Protein AF-A0A820EJI0-F1 (afdb_monomer)

Sequence (246 aa):
MYSPKRDCGTKYNLYLLYPNQPKNSFANYSRHIDIFDKITLTYLESWYLSIPFQFLPVNRIATQLFIQTTTMISPLCPLFCGEHGRYSGSHCTIKDNCSCSSDSYCLTSSICVCPMNKFGSKCYLKSLICQTSNPCQNNGLCISVDDSIALNNFACLCTESFYGTRCENIKNRIDITFNDEKIVLSQLSILTNRSYITLNCTILDMILKVLVTSNDWLYEFVALERVVIVIKGVRFNKVKSKQMAK

Foldseek 3Di:
DDDCVPCPPPDDDDDDDDPDPQDDPVDWDWDKDWDADQAVRHTQDMDIGTQDDRRDNDGDDDDDDDRDPDRPVPPDDVQDQDRQQQADDSVRPHGADDQAPPPWDHNHNFQTREHFQFDDRRRPDGDCQCVVDNQAPPPWDKGQDDPPDDDDRIATHEDPQFDDRRSPGGDDDDDDDDPDPVVVVVVVVVPPDPVVVVVVVVVVVVVVVVVVVPPPVVVVVVVVVVVVDVVVDPPDDPVVVVVVVD

Structure (mmCIF, N/CA/C/O backbone):
data_AF-A0A820EJI0-F1
#
_entry.id   AF-A0A820EJI0-F1
#
loop_
_atom_site.group_PDB
_atom_site.id
_atom_site.type_symb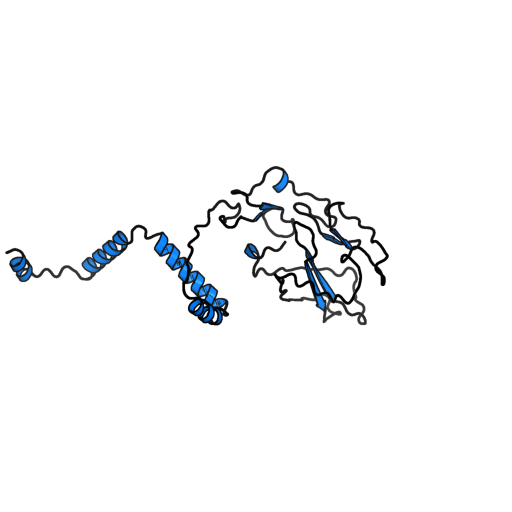ol
_atom_site.label_atom_id
_atom_site.label_alt_id
_atom_site.label_comp_id
_atom_site.label_asym_id
_atom_site.label_entity_id
_atom_site.label_seq_id
_atom_site.pdbx_PDB_ins_code
_atom_site.Cartn_x
_atom_site.Cartn_y
_atom_site.Cartn_z
_atom_site.occupancy
_atom_site.B_iso_or_equiv
_atom_site.auth_seq_id
_atom_site.auth_comp_id
_atom_site.auth_asym_id
_atom_site.auth_atom_id
_atom_site.pdbx_PDB_model_num
ATOM 1 N N . MET A 1 1 ? -1.553 0.256 -2.533 1.00 74.25 1 MET A N 1
ATOM 2 C CA . MET A 1 1 ? -0.860 0.181 -1.225 1.00 74.25 1 MET A CA 1
ATOM 3 C C . MET A 1 1 ? -1.592 -0.832 -0.363 1.00 74.25 1 MET A C 1
ATOM 5 O O . MET A 1 1 ? -2.815 -0.834 -0.407 1.00 74.25 1 MET A O 1
ATOM 9 N N . TYR A 1 2 ? -0.863 -1.668 0.373 1.00 78.25 2 TYR A N 1
ATOM 10 C CA . TYR A 1 2 ? -1.420 -2.680 1.274 1.00 78.25 2 TYR A CA 1
ATOM 11 C C . TYR A 1 2 ? -1.051 -2.341 2.722 1.00 78.25 2 TYR A C 1
ATOM 13 O O . TYR A 1 2 ? 0.103 -2.020 2.997 1.00 78.25 2 TYR A O 1
ATOM 21 N N . SER A 1 3 ? -2.016 -2.402 3.637 1.00 77.75 3 SER A N 1
ATOM 22 C CA . SER A 1 3 ? -1.801 -2.295 5.081 1.00 77.75 3 SER A CA 1
ATOM 23 C C . SER A 1 3 ? -2.422 -3.504 5.785 1.00 77.75 3 SER A C 1
ATOM 25 O O . SER A 1 3 ? -3.638 -3.663 5.700 1.00 77.75 3 SER A O 1
ATOM 27 N N . PRO A 1 4 ? -1.660 -4.319 6.541 1.00 76.06 4 PRO A N 1
ATOM 28 C CA . PRO A 1 4 ? -2.199 -5.510 7.205 1.00 76.06 4 PRO A CA 1
ATOM 29 C C . PRO A 1 4 ? -3.407 -5.235 8.112 1.00 76.06 4 PRO A C 1
ATOM 31 O O . PRO A 1 4 ? -4.314 -6.052 8.187 1.00 76.06 4 PRO A O 1
ATOM 34 N N . LYS A 1 5 ? -3.460 -4.075 8.782 1.00 70.75 5 LYS A N 1
ATOM 35 C CA . LYS A 1 5 ? -4.567 -3.729 9.693 1.00 70.75 5 LYS A CA 1
ATOM 36 C C . LYS A 1 5 ? -5.888 -3.447 8.962 1.00 70.75 5 LYS A C 1
ATOM 38 O O . LYS A 1 5 ? -6.947 -3.602 9.558 1.00 70.75 5 LYS A O 1
ATOM 43 N N . ARG A 1 6 ? -5.831 -3.012 7.699 1.00 71.12 6 ARG A N 1
ATOM 44 C CA . ARG A 1 6 ? -7.002 -2.578 6.914 1.00 71.12 6 ARG A CA 1
ATOM 45 C C . ARG A 1 6 ? -7.344 -3.546 5.786 1.00 71.12 6 ARG A C 1
ATOM 47 O O . ARG A 1 6 ? -8.510 -3.815 5.533 1.00 71.12 6 ARG A O 1
ATOM 54 N N . ASP A 1 7 ? -6.316 -4.057 5.126 1.00 75.06 7 ASP A N 1
ATOM 55 C CA . ASP A 1 7 ? -6.403 -4.769 3.857 1.00 75.06 7 ASP A CA 1
ATOM 56 C C . ASP A 1 7 ? -6.185 -6.290 4.038 1.00 75.06 7 ASP A C 1
ATOM 58 O O . ASP A 1 7 ? -5.984 -7.033 3.079 1.00 75.06 7 ASP A O 1
ATOM 62 N N . CYS A 1 8 ? -6.210 -6.807 5.272 1.00 78.69 8 CYS A N 1
ATOM 63 C CA . CYS A 1 8 ? -6.094 -8.249 5.487 1.00 78.69 8 CYS A CA 1
ATOM 64 C C . CYS A 1 8 ? -7.294 -8.987 4.868 1.00 78.69 8 CYS A C 1
ATOM 66 O O . CYS A 1 8 ? -8.438 -8.830 5.293 1.00 78.69 8 CYS A O 1
ATOM 68 N N . GLY A 1 9 ? -7.024 -9.829 3.868 1.00 72.62 9 GLY A N 1
ATOM 69 C CA . GLY A 1 9 ? -8.042 -10.618 3.172 1.00 72.62 9 GLY A CA 1
ATOM 70 C C . GLY A 1 9 ? -8.717 -9.921 1.988 1.00 72.62 9 GLY A C 1
ATOM 71 O O . GLY A 1 9 ? -9.585 -10.541 1.366 1.00 72.62 9 GLY A O 1
ATOM 72 N N . THR A 1 10 ? -8.328 -8.692 1.625 1.00 77.88 10 THR A N 1
ATOM 73 C CA . THR A 1 10 ? -8.784 -8.082 0.367 1.00 77.88 10 THR A CA 1
ATOM 74 C C . THR A 1 10 ? -8.152 -8.778 -0.835 1.00 77.88 10 THR A C 1
ATOM 76 O O . THR A 1 10 ? -6.970 -9.121 -0.853 1.00 77.88 10 THR A O 1
ATOM 79 N N . LYS A 1 11 ? -8.963 -8.983 -1.876 1.00 81.56 11 LYS A N 1
ATOM 80 C CA . LYS A 1 11 ? -8.514 -9.538 -3.156 1.00 81.56 11 LYS A CA 1
ATOM 81 C C . LYS A 1 11 ? -8.143 -8.395 -4.092 1.00 81.56 11 LYS A C 1
ATOM 83 O O . LYS A 1 11 ? -8.989 -7.562 -4.408 1.00 81.56 11 LYS A O 1
ATOM 88 N N . TYR A 1 12 ? -6.901 -8.386 -4.561 1.00 81.56 12 TYR A N 1
ATOM 89 C CA . TYR A 1 12 ? -6.432 -7.425 -5.554 1.00 81.56 12 TYR A CA 1
ATOM 90 C C . TYR A 1 12 ? -6.568 -8.015 -6.956 1.00 81.56 12 TYR A C 1
ATOM 92 O O . TYR A 1 12 ? -6.007 -9.069 -7.250 1.00 81.56 12 TYR A O 1
ATOM 100 N N . ASN A 1 13 ? -7.306 -7.327 -7.826 1.00 83.50 13 ASN A N 1
ATOM 101 C CA . ASN A 1 13 ? -7.462 -7.711 -9.226 1.00 83.50 13 ASN A CA 1
ATOM 102 C C . ASN A 1 13 ? -6.606 -6.781 -10.086 1.00 83.50 13 ASN A C 1
ATOM 104 O O . ASN A 1 13 ? -6.908 -5.596 -10.192 1.00 83.50 13 ASN A O 1
ATOM 108 N N . LEU A 1 14 ? -5.540 -7.314 -10.685 1.00 82.81 14 LEU A N 1
ATOM 109 C CA . LEU A 1 14 ? -4.675 -6.565 -11.594 1.00 82.81 14 LEU A CA 1
ATOM 110 C C . LEU A 1 14 ? -4.797 -7.124 -13.008 1.00 82.81 14 LEU A C 1
ATOM 112 O O . LEU A 1 14 ? -4.550 -8.308 -13.242 1.00 82.81 14 LEU A O 1
ATOM 116 N N . TYR A 1 15 ? -5.112 -6.245 -13.953 1.00 83.31 15 TYR A N 1
ATOM 117 C CA . TYR A 1 15 ? -5.144 -6.556 -15.376 1.00 83.31 15 TYR A CA 1
ATOM 118 C C . TYR A 1 15 ? -3.876 -6.008 -16.013 1.00 83.31 15 TYR A C 1
ATOM 120 O O . TYR A 1 15 ? -3.663 -4.799 -16.021 1.00 83.31 15 TYR A O 1
ATOM 128 N N . LEU A 1 16 ? -3.023 -6.893 -16.528 1.00 79.62 16 LEU A N 1
ATOM 129 C CA . LEU A 1 16 ? -1.891 -6.467 -17.343 1.00 79.62 16 LEU A CA 1
ATOM 130 C C . LEU A 1 16 ? -2.155 -6.791 -18.801 1.00 79.62 16 LEU A C 1
ATOM 132 O O . LEU A 1 16 ? -2.535 -7.912 -19.137 1.00 79.62 16 LEU A O 1
ATOM 136 N N . LEU A 1 17 ? -1.883 -5.809 -19.648 1.00 76.88 17 LEU A N 1
ATOM 137 C CA . LEU A 1 17 ? -1.908 -5.959 -21.090 1.00 76.88 17 LEU A CA 1
ATOM 138 C C . LEU A 1 17 ? -0.520 -6.380 -21.564 1.00 76.88 17 LEU A C 1
ATOM 140 O O . LEU A 1 17 ? 0.495 -5.854 -21.103 1.00 76.88 17 LEU A O 1
ATOM 144 N N . TYR A 1 18 ? -0.469 -7.353 -22.469 1.00 72.31 18 TYR A N 1
ATOM 145 C CA . TYR A 1 18 ? 0.786 -7.712 -23.113 1.00 72.31 18 TYR A CA 1
ATOM 146 C C . TYR A 1 18 ? 1.105 -6.669 -24.187 1.00 72.31 18 TYR A C 1
ATOM 148 O O . TYR A 1 18 ? 0.237 -6.406 -25.016 1.00 72.31 18 TYR A O 1
ATOM 156 N N . PRO A 1 19 ? 2.322 -6.099 -24.200 1.00 67.56 19 PRO A N 1
ATOM 157 C CA . PRO A 1 19 ? 2.686 -5.106 -25.205 1.00 67.56 19 PRO A CA 1
ATOM 158 C C . PRO A 1 19 ? 2.698 -5.703 -26.619 1.00 67.56 19 PRO A C 1
ATOM 160 O O . PRO A 1 19 ? 2.252 -5.046 -27.550 1.00 67.56 19 PRO A O 1
ATOM 163 N N . ASN A 1 20 ? 3.128 -6.964 -26.765 1.00 70.75 20 ASN A N 1
ATOM 164 C CA . ASN A 1 20 ? 3.227 -7.654 -28.052 1.00 70.75 20 ASN A CA 1
ATOM 165 C C . ASN A 1 20 ? 2.477 -9.001 -28.010 1.00 70.75 20 ASN A C 1
ATOM 167 O O . ASN A 1 20 ? 2.607 -9.754 -27.037 1.00 70.75 20 ASN A O 1
ATOM 171 N N . GLN A 1 21 ? 1.735 -9.315 -29.076 1.00 68.12 21 GLN A N 1
ATOM 172 C CA . GLN A 1 21 ? 1.108 -10.619 -29.339 1.00 68.12 21 GLN A CA 1
ATOM 173 C C . GLN A 1 21 ? 1.395 -11.056 -30.791 1.00 68.12 21 GLN A C 1
ATOM 175 O O . GLN A 1 21 ? 1.407 -10.185 -31.662 1.00 68.12 21 GLN A O 1
ATOM 180 N N . PRO A 1 22 ? 1.586 -12.363 -31.080 1.00 68.44 22 PRO A N 1
ATOM 181 C CA . PRO A 1 22 ? 1.612 -13.502 -30.154 1.00 68.44 22 PRO A CA 1
ATOM 182 C C . PRO A 1 22 ? 2.954 -13.652 -29.415 1.00 68.44 22 PRO A C 1
ATOM 184 O O . PRO A 1 22 ? 3.990 -13.143 -29.841 1.00 68.44 22 PRO A O 1
ATOM 187 N N . LYS A 1 23 ? 2.937 -14.353 -28.278 1.00 71.50 23 LYS A N 1
ATOM 188 C CA . LYS A 1 23 ? 4.148 -14.668 -27.509 1.00 71.50 23 LYS A CA 1
ATOM 189 C C . LYS A 1 23 ? 4.926 -15.824 -28.142 1.00 71.50 23 LYS A C 1
ATOM 191 O O . LYS A 1 23 ? 4.336 -16.706 -28.756 1.00 71.50 23 LYS A O 1
ATOM 196 N N . ASN A 1 24 ? 6.246 -15.827 -27.962 1.00 76.19 24 ASN A N 1
ATOM 197 C CA . ASN A 1 24 ? 7.113 -16.904 -28.430 1.00 76.19 24 ASN A CA 1
ATOM 198 C C . ASN A 1 24 ? 6.856 -18.173 -27.603 1.00 76.19 24 ASN A C 1
ATOM 200 O O . ASN A 1 24 ? 7.128 -18.183 -26.406 1.00 76.19 24 ASN A O 1
ATOM 204 N N . SER A 1 25 ? 6.389 -19.242 -28.247 1.00 75.31 25 SER A N 1
ATOM 205 C CA . SER A 1 25 ? 6.058 -20.524 -27.610 1.00 75.31 25 SER A CA 1
ATOM 206 C C . SER A 1 25 ? 7.247 -21.249 -26.977 1.00 75.31 25 SER A C 1
ATOM 208 O O . SER A 1 25 ? 7.049 -22.141 -26.159 1.00 75.31 25 SER A O 1
ATOM 210 N N . PHE A 1 26 ? 8.477 -20.902 -27.364 1.00 80.44 26 PHE A N 1
ATOM 211 C CA . PHE A 1 26 ? 9.700 -21.515 -26.838 1.00 80.44 26 PHE A CA 1
ATOM 212 C C . PHE A 1 26 ? 10.252 -20.797 -25.599 1.00 80.44 26 PHE A C 1
ATOM 214 O O . PHE A 1 26 ? 11.217 -21.265 -24.999 1.00 80.44 26 PHE A O 1
ATOM 221 N N . ALA A 1 27 ? 9.682 -19.650 -25.223 1.00 80.69 27 ALA A N 1
ATOM 222 C CA . ALA A 1 27 ? 10.145 -18.865 -24.086 1.00 80.69 27 ALA A CA 1
ATOM 223 C C . ALA A 1 27 ? 9.302 -19.151 -22.840 1.00 80.69 27 ALA A C 1
ATOM 225 O O . ALA A 1 27 ? 8.086 -19.271 -22.918 1.00 80.69 27 ALA A O 1
ATOM 226 N N . ASN A 1 28 ? 9.925 -19.185 -21.663 1.00 82.56 28 ASN A N 1
ATOM 227 C CA . ASN A 1 28 ? 9.195 -19.266 -20.400 1.00 82.56 28 ASN A CA 1
ATOM 228 C C . ASN A 1 28 ? 8.847 -17.861 -19.910 1.00 82.56 28 ASN A C 1
ATOM 230 O O . ASN A 1 28 ? 9.727 -17.022 -19.730 1.00 82.56 28 ASN A O 1
ATOM 234 N N . TYR A 1 29 ? 7.561 -17.607 -19.670 1.00 80.94 29 TYR A N 1
ATOM 235 C CA . TYR A 1 29 ? 7.099 -16.326 -19.144 1.00 80.94 29 TYR A CA 1
ATOM 236 C C . TYR A 1 29 ? 6.700 -16.454 -17.680 1.00 80.94 29 TYR A C 1
ATOM 238 O O . TYR A 1 29 ? 5.879 -17.293 -17.311 1.00 80.94 29 TYR A O 1
ATOM 246 N N . SER A 1 30 ? 7.208 -15.542 -16.863 1.00 85.94 30 SER A N 1
ATOM 247 C CA . SER A 1 30 ? 6.809 -15.371 -15.473 1.00 85.94 30 SER A CA 1
ATOM 248 C C . SER A 1 30 ? 6.456 -13.916 -15.198 1.00 85.94 30 SER A C 1
ATOM 250 O O . SER A 1 30 ? 6.893 -12.995 -15.890 1.00 85.94 30 SER A O 1
ATOM 252 N N . ARG A 1 31 ? 5.640 -13.701 -14.175 1.00 85.69 31 ARG A N 1
ATOM 253 C CA . ARG A 1 31 ? 5.318 -12.391 -13.623 1.00 85.69 31 ARG A CA 1
ATOM 254 C C . ARG A 1 31 ? 6.096 -12.209 -12.338 1.00 85.69 31 ARG A C 1
ATOM 256 O O . ARG A 1 31 ? 5.905 -12.978 -11.404 1.00 85.69 31 ARG A O 1
ATOM 263 N N . HIS A 1 32 ? 6.949 -11.198 -12.321 1.00 84.69 32 HIS A N 1
ATOM 264 C CA . HIS A 1 32 ? 7.656 -10.779 -11.126 1.00 84.69 32 HIS A CA 1
ATOM 265 C C . HIS A 1 32 ? 6.800 -9.777 -10.347 1.00 84.69 32 HIS A C 1
ATOM 267 O O . HIS A 1 32 ? 6.152 -8.917 -10.954 1.00 84.69 32 HIS A O 1
ATOM 273 N N . ILE A 1 33 ? 6.737 -9.939 -9.031 1.00 86.12 33 ILE A N 1
ATOM 274 C CA . ILE A 1 33 ? 6.033 -9.042 -8.118 1.00 86.12 33 ILE A CA 1
ATOM 275 C C . ILE A 1 33 ? 7.012 -8.671 -7.021 1.00 86.12 33 ILE A C 1
ATOM 277 O O . ILE A 1 33 ? 7.444 -9.559 -6.296 1.00 86.12 33 ILE A O 1
ATOM 281 N N . ASP A 1 34 ? 7.281 -7.380 -6.878 1.00 84.88 34 ASP A N 1
ATOM 282 C CA . ASP A 1 34 ? 8.134 -6.833 -5.829 1.00 84.88 34 ASP A CA 1
ATOM 283 C C . ASP A 1 34 ? 7.302 -6.089 -4.790 1.00 84.88 34 ASP A C 1
ATOM 285 O O . ASP A 1 34 ? 6.330 -5.396 -5.120 1.00 84.88 34 ASP A O 1
ATOM 289 N N . ILE A 1 35 ? 7.704 -6.199 -3.528 1.00 84.94 35 ILE A N 1
ATOM 290 C CA . ILE A 1 35 ? 7.142 -5.431 -2.425 1.00 84.94 35 ILE A CA 1
ATOM 291 C C . ILE A 1 35 ? 8.197 -4.490 -1.862 1.00 84.94 35 ILE A C 1
ATOM 293 O O . ILE A 1 35 ? 9.323 -4.874 -1.555 1.00 84.94 35 ILE A O 1
ATOM 297 N N . PHE A 1 36 ? 7.765 -3.247 -1.678 1.00 85.25 36 PHE A N 1
ATOM 298 C CA . PHE A 1 36 ? 8.542 -2.170 -1.094 1.00 85.25 36 PHE A CA 1
ATOM 299 C C . PHE A 1 36 ? 7.797 -1.584 0.099 1.00 85.25 36 PHE A C 1
ATOM 301 O O . PHE A 1 36 ? 6.565 -1.459 0.074 1.00 85.25 36 PHE A O 1
ATOM 308 N N . ASP A 1 37 ? 8.550 -1.161 1.109 1.00 84.81 37 ASP A N 1
ATOM 309 C CA . ASP A 1 37 ? 8.035 -0.267 2.134 1.00 84.81 37 ASP A CA 1
ATOM 310 C C . ASP A 1 37 ? 7.649 1.065 1.483 1.00 84.81 37 ASP A C 1
ATOM 312 O O . ASP A 1 37 ? 8.416 1.675 0.736 1.00 84.81 37 ASP A O 1
ATOM 316 N N . LYS A 1 38 ? 6.424 1.520 1.733 1.00 83.94 38 LYS A N 1
ATOM 317 C CA . LYS A 1 38 ? 5.882 2.699 1.053 1.00 83.94 38 LYS A CA 1
ATOM 318 C C . LYS A 1 38 ? 6.473 4.018 1.574 1.00 83.94 38 LYS A C 1
ATOM 320 O O . LYS A 1 38 ? 6.430 5.016 0.853 1.00 83.94 38 LYS A O 1
ATOM 325 N N . ILE A 1 39 ? 6.982 4.038 2.804 1.00 80.25 39 ILE A N 1
ATOM 326 C CA . ILE A 1 39 ? 7.535 5.221 3.466 1.00 80.25 39 ILE A CA 1
ATOM 327 C C . ILE A 1 39 ? 9.022 5.343 3.143 1.00 80.25 39 ILE A C 1
ATOM 329 O O . ILE A 1 39 ? 9.454 6.386 2.660 1.00 80.25 39 ILE A O 1
ATOM 333 N N . THR A 1 40 ? 9.795 4.286 3.388 1.00 85.44 40 THR A N 1
ATOM 334 C CA . THR A 1 40 ? 11.256 4.300 3.212 1.00 85.44 40 THR A CA 1
ATOM 335 C C . THR A 1 40 ? 11.693 3.934 1.796 1.00 85.44 40 THR A C 1
ATOM 337 O O . THR A 1 40 ? 12.857 4.133 1.458 1.00 85.44 40 THR A O 1
ATOM 340 N N . LEU A 1 41 ? 10.787 3.401 0.966 1.00 83.50 41 LEU A N 1
ATOM 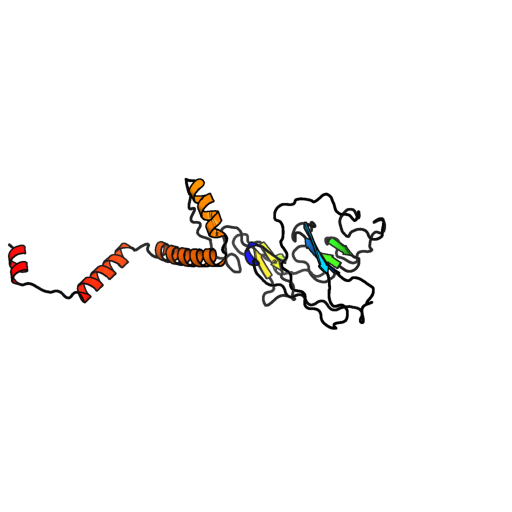341 C CA . LEU A 1 41 ? 11.090 2.837 -0.355 1.00 83.50 41 LEU A CA 1
ATOM 342 C C . LEU A 1 41 ? 12.110 1.690 -0.308 1.00 83.50 41 LEU A C 1
ATOM 344 O O . LEU A 1 41 ? 12.762 1.392 -1.308 1.00 83.50 41 LEU A O 1
ATOM 348 N N . THR A 1 42 ? 12.246 1.023 0.840 1.00 83.44 42 THR A N 1
ATOM 349 C CA . THR A 1 42 ? 13.127 -0.139 0.976 1.00 83.44 42 THR A CA 1
ATOM 350 C C . THR A 1 42 ? 12.467 -1.371 0.381 1.00 83.44 42 THR A C 1
ATOM 352 O O . THR A 1 42 ? 11.304 -1.655 0.665 1.00 83.44 42 THR A O 1
ATOM 355 N N . TYR A 1 43 ? 13.215 -2.119 -0.423 1.00 82.31 43 TYR A N 1
ATOM 356 C CA . TYR A 1 43 ? 12.790 -3.426 -0.914 1.00 82.31 43 TYR A CA 1
ATOM 357 C C . TYR A 1 43 ? 12.610 -4.408 0.252 1.00 82.31 43 TYR A C 1
ATOM 359 O O . TYR A 1 43 ? 13.417 -4.408 1.183 1.00 82.31 43 TYR A O 1
ATOM 367 N N . LEU A 1 44 ? 11.559 -5.227 0.199 1.00 79.00 44 LEU A N 1
ATOM 368 C CA . LEU A 1 44 ? 11.239 -6.209 1.237 1.00 79.00 44 LEU A CA 1
ATOM 369 C C . LEU A 1 44 ? 11.324 -7.645 0.709 1.00 79.00 44 LEU A C 1
ATOM 371 O O . LEU A 1 44 ? 12.106 -8.437 1.225 1.00 79.00 44 LEU A O 1
ATOM 375 N N . GLU A 1 45 ? 10.527 -7.991 -0.303 1.00 81.00 45 GLU A N 1
ATOM 376 C CA . GLU A 1 45 ? 10.386 -9.369 -0.795 1.00 81.00 45 GLU A CA 1
ATOM 377 C C . GLU A 1 45 ? 9.883 -9.381 -2.247 1.00 81.00 45 GLU A C 1
ATOM 379 O O . GLU A 1 45 ? 9.312 -8.391 -2.717 1.00 81.00 45 GLU A O 1
ATOM 384 N N . SER A 1 46 ? 10.059 -10.505 -2.951 1.00 84.56 46 SER A N 1
ATOM 385 C CA . SER A 1 46 ? 9.516 -10.699 -4.294 1.00 84.56 46 SER A CA 1
ATOM 386 C C . SER A 1 46 ? 9.031 -12.120 -4.576 1.00 84.56 46 SER A C 1
ATOM 388 O O . SER A 1 46 ? 9.451 -13.094 -3.952 1.00 84.56 46 SER A O 1
ATOM 390 N N . TRP A 1 47 ? 8.149 -12.240 -5.570 1.00 86.31 47 TRP A N 1
ATOM 391 C CA . TRP A 1 47 ? 7.617 -13.513 -6.057 1.00 86.31 47 TRP A CA 1
ATOM 392 C C . TRP A 1 47 ? 7.709 -13.617 -7.575 1.00 86.31 47 TRP A C 1
ATOM 394 O O . TRP A 1 47 ? 7.622 -12.623 -8.300 1.00 86.31 47 TRP A O 1
ATOM 404 N N . TYR A 1 48 ? 7.807 -14.854 -8.059 1.00 87.12 48 TYR A N 1
ATOM 405 C CA . TYR A 1 48 ? 7.712 -15.197 -9.474 1.00 87.12 48 TYR A CA 1
ATOM 406 C C . TYR A 1 48 ? 6.505 -16.100 -9.707 1.00 87.12 48 TYR A C 1
ATOM 408 O O . TYR A 1 48 ? 6.406 -17.187 -9.145 1.00 87.12 48 TYR A O 1
ATOM 416 N N . LEU A 1 49 ? 5.585 -15.652 -10.558 1.00 88.31 49 LEU A N 1
ATOM 417 C CA . LEU A 1 49 ? 4.395 -16.405 -10.939 1.00 88.31 49 LEU A CA 1
ATOM 418 C C . LEU A 1 49 ? 4.518 -16.855 -12.389 1.00 88.31 49 LEU A C 1
ATOM 420 O O . LEU A 1 49 ? 4.441 -16.038 -13.308 1.00 88.31 49 LEU A O 1
ATOM 424 N N . SER A 1 50 ? 4.708 -18.150 -12.607 1.00 85.81 50 SER A N 1
ATOM 425 C CA . SER A 1 50 ? 4.783 -18.728 -13.950 1.00 85.81 50 SER A CA 1
ATOM 426 C C . SER A 1 50 ? 3.456 -18.565 -14.699 1.00 85.81 50 SER A C 1
ATOM 428 O O . SER A 1 50 ? 2.384 -18.732 -14.119 1.00 85.81 50 SER A O 1
ATOM 430 N N . ILE A 1 51 ? 3.521 -18.246 -15.995 1.00 84.94 51 ILE A N 1
ATOM 431 C CA . ILE A 1 51 ? 2.355 -18.179 -16.884 1.00 84.94 51 ILE A CA 1
ATOM 432 C C . ILE A 1 51 ? 2.256 -19.515 -17.640 1.00 84.94 51 ILE A C 1
ATOM 434 O O . ILE A 1 51 ? 3.041 -19.732 -18.564 1.00 84.94 51 ILE A O 1
ATOM 438 N N . PRO A 1 52 ? 1.312 -20.405 -17.280 1.00 75.62 52 PRO A N 1
ATOM 439 C CA . PRO A 1 52 ? 1.258 -21.758 -17.836 1.00 75.62 52 PRO A CA 1
ATOM 440 C C . PRO A 1 52 ? 0.763 -21.807 -19.290 1.00 75.62 52 PRO A C 1
ATOM 442 O O . PRO A 1 52 ? 1.277 -22.594 -20.078 1.00 75.62 52 PRO A O 1
ATOM 445 N N . PHE A 1 53 ? -0.204 -20.965 -19.675 1.00 75.44 53 PHE A N 1
ATOM 446 C CA . PHE A 1 53 ? -0.865 -21.049 -20.986 1.00 75.44 53 PHE A CA 1
ATOM 447 C C . PHE A 1 53 ? -0.528 -19.852 -21.876 1.00 75.44 53 PHE A C 1
ATOM 449 O O . PHE A 1 53 ? -1.232 -18.849 -21.926 1.00 75.44 53 PHE A O 1
ATOM 456 N N . GLN A 1 54 ? 0.578 -19.940 -22.606 1.00 68.69 54 GLN A N 1
ATOM 457 C CA . GLN A 1 54 ? 1.125 -18.806 -23.362 1.00 68.69 54 GLN A CA 1
ATOM 458 C C . GLN A 1 54 ? 0.355 -18.470 -24.650 1.00 68.69 54 GLN A C 1
ATOM 460 O O . GLN A 1 54 ? 0.481 -17.359 -25.159 1.00 68.69 54 GLN A O 1
ATOM 465 N N . PHE A 1 55 ? -0.438 -19.417 -25.160 1.00 63.31 55 PHE A N 1
ATOM 466 C CA . PHE A 1 55 ? -1.208 -19.302 -26.403 1.00 63.31 55 PHE A CA 1
ATOM 467 C C . PHE A 1 55 ? -2.600 -18.682 -26.212 1.00 63.31 55 PHE A C 1
ATOM 469 O O . PHE A 1 55 ? -3.255 -18.343 -27.195 1.00 63.31 55 PHE A O 1
ATOM 476 N N . LEU A 1 56 ? -3.078 -18.547 -24.970 1.00 68.75 56 LEU A N 1
ATOM 477 C CA . LEU A 1 56 ? -4.386 -17.956 -24.712 1.00 68.75 56 LEU A CA 1
ATOM 478 C C . LEU A 1 56 ? -4.302 -16.423 -24.764 1.00 68.75 56 LEU A C 1
ATOM 480 O O . LEU A 1 56 ? -3.402 -15.841 -24.151 1.00 68.75 56 LEU A O 1
ATOM 484 N N . PRO A 1 57 ? -5.263 -15.751 -25.423 1.00 68.38 57 PRO A N 1
ATOM 485 C CA . PRO A 1 57 ? -5.289 -14.291 -25.506 1.00 68.38 57 PRO A CA 1
ATOM 486 C C . PRO A 1 57 ? -5.458 -13.631 -24.129 1.00 68.38 57 PRO A C 1
ATOM 488 O O . PRO A 1 57 ? -5.026 -12.497 -23.929 1.00 68.38 57 PRO A O 1
ATOM 491 N N . VAL A 1 58 ? -6.046 -14.349 -23.162 1.00 77.19 58 VAL A N 1
ATOM 492 C CA . VAL A 1 58 ? -6.243 -13.892 -21.783 1.00 77.19 58 VAL A CA 1
ATOM 493 C C . VAL A 1 58 ? -5.856 -15.000 -20.807 1.00 77.19 58 VAL A C 1
ATOM 495 O O . VAL A 1 58 ? -6.393 -16.103 -20.861 1.00 77.19 58 VAL A O 1
ATOM 498 N N . ASN A 1 59 ? -4.958 -14.680 -19.872 1.00 78.75 59 ASN A N 1
ATOM 499 C CA . ASN A 1 59 ? -4.573 -15.557 -18.768 1.00 78.75 59 ASN A CA 1
ATOM 500 C C . ASN A 1 59 ? -5.069 -14.994 -17.438 1.00 78.75 59 ASN A C 1
ATOM 502 O O . ASN A 1 59 ? -4.740 -13.861 -17.082 1.00 78.75 59 ASN A O 1
ATOM 506 N N . ARG A 1 60 ? -5.803 -15.808 -16.672 1.00 83.38 60 ARG A N 1
ATOM 507 C CA . ARG A 1 60 ? -6.204 -15.479 -15.301 1.00 83.38 60 ARG A CA 1
ATOM 508 C C . ARG A 1 60 ? -5.378 -16.300 -14.318 1.00 83.38 60 ARG A C 1
ATOM 510 O O . ARG A 1 60 ? -5.507 -17.517 -14.269 1.00 83.38 60 ARG A O 1
ATOM 517 N N . ILE A 1 61 ? -4.551 -15.621 -13.531 1.00 85.25 61 ILE A N 1
ATOM 518 C CA . ILE A 1 61 ? -3.737 -16.231 -12.476 1.00 85.25 61 ILE A CA 1
ATOM 519 C C . ILE A 1 61 ? -4.271 -15.733 -11.135 1.00 85.25 61 ILE A C 1
ATOM 521 O O . ILE A 1 61 ? -4.412 -14.528 -10.935 1.00 85.25 61 ILE A O 1
ATOM 525 N N . ALA A 1 62 ? -4.576 -16.662 -10.232 1.00 87.69 62 ALA A N 1
ATOM 526 C CA . ALA A 1 62 ? -4.960 -16.374 -8.857 1.00 87.69 62 ALA A CA 1
ATOM 527 C C . ALA A 1 62 ? -3.976 -17.086 -7.929 1.00 87.69 62 ALA A C 1
ATOM 529 O O . ALA A 1 62 ? -3.830 -18.303 -7.998 1.00 87.69 62 ALA A O 1
ATOM 530 N N . THR A 1 63 ? -3.289 -16.320 -7.088 1.00 86.00 63 THR A N 1
ATOM 531 C CA . THR A 1 63 ? -2.324 -16.842 -6.119 1.00 86.00 63 THR A CA 1
ATOM 532 C C . THR A 1 63 ? -2.487 -16.118 -4.791 1.00 86.00 63 THR A C 1
ATOM 534 O O . THR A 1 63 ? -2.920 -14.963 -4.760 1.00 86.00 63 THR A O 1
ATOM 537 N N . GLN A 1 64 ? -2.142 -16.795 -3.701 1.00 86.38 64 GLN A N 1
ATOM 538 C CA . GLN A 1 64 ? -2.062 -16.201 -2.376 1.00 86.38 64 GLN A CA 1
ATOM 539 C C . GLN A 1 64 ? -0.594 -15.917 -2.065 1.00 86.38 64 GLN A C 1
ATOM 541 O O . GLN A 1 64 ? 0.224 -16.831 -2.036 1.00 86.38 64 GLN A O 1
ATOM 546 N N . LEU A 1 65 ? -0.269 -14.642 -1.858 1.00 84.31 65 LEU A N 1
ATOM 547 C CA . LEU A 1 65 ? 1.074 -14.205 -1.487 1.00 84.31 65 LEU A CA 1
ATOM 548 C C . LEU A 1 65 ? 1.160 -14.101 0.037 1.00 84.31 65 LEU A C 1
ATOM 550 O O . LEU A 1 65 ? 0.261 -13.546 0.673 1.00 84.31 65 LEU A O 1
ATOM 554 N N . PHE A 1 66 ? 2.230 -14.641 0.614 1.00 81.06 66 PHE A N 1
ATOM 555 C CA . PHE A 1 66 ? 2.482 -14.613 2.051 1.00 81.06 66 PHE A CA 1
ATOM 556 C C . PHE A 1 66 ? 3.631 -13.654 2.326 1.00 81.06 66 PHE A C 1
ATOM 558 O O . PHE A 1 66 ? 4.763 -13.963 1.986 1.00 81.06 66 PHE A O 1
ATOM 565 N N . ILE A 1 67 ? 3.329 -12.503 2.926 1.00 79.50 67 ILE A N 1
ATOM 566 C CA . ILE A 1 67 ? 4.337 -11.505 3.298 1.00 79.50 67 ILE A CA 1
ATOM 567 C C . ILE A 1 67 ? 4.925 -11.915 4.647 1.00 79.50 67 ILE A C 1
ATOM 569 O O . ILE A 1 67 ? 4.185 -11.995 5.634 1.00 79.50 67 ILE A O 1
ATOM 573 N N . GLN A 1 68 ? 6.230 -12.174 4.706 1.00 70.75 68 GLN A N 1
ATOM 574 C CA . GLN A 1 68 ? 6.890 -12.498 5.971 1.00 70.75 68 GLN A CA 1
ATOM 575 C C . GLN A 1 68 ? 7.123 -11.227 6.802 1.00 70.75 68 GLN A C 1
ATOM 577 O O . GLN A 1 68 ? 7.633 -10.227 6.309 1.00 70.75 68 GLN A O 1
ATOM 582 N N . THR A 1 69 ? 6.749 -11.247 8.085 1.00 63.75 69 THR A N 1
ATOM 583 C CA . THR A 1 69 ? 6.966 -10.114 9.010 1.00 63.75 69 THR A CA 1
ATOM 584 C C . THR A 1 69 ? 8.376 -10.083 9.596 1.00 63.75 69 THR A C 1
ATOM 586 O O . THR A 1 69 ? 8.801 -9.066 10.135 1.00 63.75 69 THR A O 1
ATOM 589 N N . THR A 1 70 ? 9.098 -11.199 9.516 1.00 55.44 70 THR A N 1
ATOM 590 C CA . THR A 1 70 ? 10.505 -11.308 9.898 1.00 55.44 70 THR A CA 1
ATOM 591 C C . THR A 1 70 ? 11.360 -11.171 8.654 1.00 55.44 70 THR A C 1
ATOM 593 O O . THR A 1 70 ? 11.303 -12.025 7.772 1.00 55.44 70 THR A O 1
ATOM 596 N N . THR A 1 71 ? 12.180 -10.124 8.606 1.00 50.38 71 THR A N 1
ATOM 597 C CA . THR A 1 71 ? 13.234 -9.946 7.606 1.00 50.38 71 THR A CA 1
ATOM 598 C C . THR A 1 71 ? 14.323 -10.998 7.821 1.00 50.38 71 THR A C 1
ATOM 600 O O . THR A 1 71 ? 15.398 -10.714 8.345 1.00 50.38 71 THR A O 1
ATOM 603 N N . MET A 1 72 ? 14.046 -12.243 7.450 1.00 43.84 72 MET A N 1
ATOM 604 C CA . MET A 1 72 ? 15.098 -13.203 7.157 1.00 43.84 72 MET A CA 1
ATOM 605 C C . MET A 1 72 ? 15.611 -12.807 5.781 1.00 43.84 72 MET A C 1
ATOM 607 O O . MET A 1 72 ? 15.081 -13.238 4.763 1.00 43.84 72 MET A O 1
ATOM 611 N N . ILE A 1 73 ? 16.599 -11.912 5.753 1.00 50.03 73 ILE A N 1
ATOM 612 C CA . ILE A 1 73 ? 17.374 -11.657 4.542 1.00 50.03 73 ILE A CA 1
ATOM 613 C C . ILE A 1 73 ? 18.002 -13.004 4.196 1.00 50.03 73 ILE A C 1
ATOM 615 O O . ILE A 1 73 ? 18.993 -13.401 4.806 1.00 50.03 73 ILE A O 1
ATOM 619 N N . SER A 1 74 ? 17.391 -13.759 3.285 1.00 45.22 74 SER A N 1
ATOM 620 C CA . SER A 1 74 ? 18.017 -14.963 2.766 1.00 45.22 74 SER A CA 1
ATOM 621 C C . SER A 1 74 ? 19.269 -14.509 2.011 1.00 45.22 74 SER A C 1
ATOM 623 O O . SER A 1 74 ? 19.134 -13.781 1.025 1.00 45.22 74 SER A O 1
ATOM 625 N N . PRO A 1 75 ? 20.480 -14.914 2.424 1.00 48.53 75 PRO A N 1
ATOM 626 C CA . PRO A 1 75 ? 21.714 -14.485 1.771 1.00 48.53 75 PRO A CA 1
ATOM 627 C C . PRO A 1 75 ? 21.938 -15.172 0.412 1.00 48.53 75 PRO A C 1
ATOM 629 O O . PRO A 1 75 ? 22.942 -14.920 -0.244 1.00 48.53 75 PRO A O 1
ATOM 632 N N . LEU A 1 76 ? 21.022 -16.041 -0.031 1.00 46.28 76 LEU A N 1
ATOM 633 C CA . LEU A 1 76 ? 21.099 -16.733 -1.315 1.00 46.28 76 LEU A CA 1
ATOM 634 C C . LEU A 1 76 ? 20.084 -16.164 -2.315 1.00 46.28 76 LEU A C 1
ATOM 636 O O . LEU A 1 76 ? 19.062 -16.779 -2.606 1.00 46.28 76 LEU A O 1
ATOM 640 N N . CYS A 1 77 ? 20.402 -15.004 -2.888 1.00 48.81 77 CYS A N 1
ATOM 641 C CA . CYS A 1 77 ? 19.905 -14.650 -4.218 1.00 48.81 77 CYS A CA 1
ATOM 642 C C . CYS A 1 77 ? 20.895 -15.190 -5.271 1.00 48.81 77 CYS A C 1
ATOM 644 O O . CYS A 1 77 ? 22.060 -14.796 -5.244 1.00 48.81 77 CYS A O 1
ATOM 646 N N . PRO A 1 78 ? 20.482 -16.064 -6.214 1.00 51.41 78 PRO A N 1
ATOM 647 C CA . PRO A 1 78 ? 21.376 -16.615 -7.240 1.00 51.41 78 PRO A CA 1
ATOM 648 C C . PRO A 1 78 ? 21.741 -15.630 -8.367 1.00 51.41 78 PRO A C 1
ATOM 650 O O . PRO A 1 78 ? 22.492 -16.000 -9.265 1.00 51.41 78 PRO A O 1
ATOM 653 N N . LEU A 1 79 ? 21.218 -14.396 -8.354 1.00 52.81 79 LEU A N 1
ATOM 654 C CA . LEU A 1 79 ? 21.589 -13.333 -9.294 1.00 52.81 79 LEU A CA 1
ATOM 655 C C . LEU A 1 79 ? 22.072 -12.081 -8.544 1.00 52.81 79 LEU A C 1
ATOM 657 O O . LEU A 1 79 ? 21.369 -11.529 -7.702 1.00 52.81 79 LEU A O 1
ATOM 661 N N . PHE A 1 80 ? 23.289 -11.655 -8.886 1.00 55.09 80 PHE A N 1
ATOM 662 C CA . PHE A 1 80 ? 24.173 -10.760 -8.133 1.00 55.09 80 PHE A CA 1
ATOM 663 C C . PHE A 1 80 ? 24.146 -9.306 -8.647 1.00 55.09 80 PHE A C 1
ATOM 665 O O . PHE A 1 80 ? 25.183 -8.754 -9.001 1.00 55.09 80 PHE A O 1
ATOM 672 N N . CYS A 1 81 ? 22.981 -8.652 -8.693 1.00 52.12 81 CYS A N 1
ATOM 673 C CA . CYS A 1 81 ? 22.915 -7.216 -9.015 1.00 52.12 81 CYS A CA 1
ATOM 674 C C . CYS A 1 81 ? 22.645 -6.359 -7.781 1.00 52.12 81 CYS A C 1
ATOM 676 O O . CYS A 1 81 ? 21.534 -5.862 -7.639 1.00 52.12 81 CYS A O 1
ATOM 678 N N . GLY A 1 82 ? 23.673 -6.166 -6.940 1.00 59.03 82 GLY A N 1
ATOM 679 C CA . GLY A 1 82 ? 23.731 -5.151 -5.872 1.00 59.03 82 GLY A CA 1
ATOM 680 C C . GLY A 1 82 ? 22.388 -4.806 -5.209 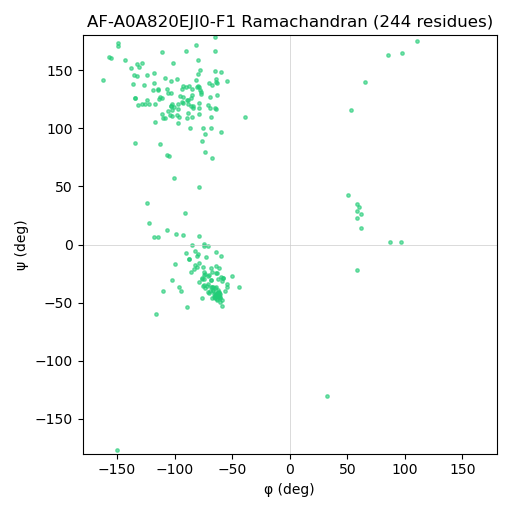1.00 59.03 82 GLY A C 1
ATOM 681 O O . GLY A 1 82 ? 21.641 -5.688 -4.797 1.00 59.03 82 GLY A O 1
ATOM 682 N N . GLU A 1 83 ? 22.071 -3.512 -5.105 1.00 56.31 83 GLU A N 1
ATOM 683 C CA . GLU A 1 83 ? 20.716 -3.067 -4.758 1.00 56.31 83 GLU A CA 1
ATOM 684 C C . GLU A 1 83 ? 19.754 -3.391 -5.918 1.00 56.31 83 GLU A C 1
ATOM 686 O O . GLU A 1 83 ? 19.840 -2.783 -6.991 1.00 56.31 83 GLU A O 1
ATOM 691 N N . HIS A 1 84 ? 18.859 -4.360 -5.692 1.00 57.88 84 HIS A N 1
ATOM 692 C CA . HIS A 1 84 ? 17.899 -4.904 -6.661 1.00 57.88 84 HIS A CA 1
ATOM 693 C C . HIS A 1 84 ? 17.274 -3.837 -7.586 1.00 57.88 84 HIS A C 1
ATOM 695 O O . HIS A 1 84 ? 16.438 -3.051 -7.161 1.00 57.88 84 HIS A O 1
ATOM 701 N N . GLY A 1 85 ? 17.634 -3.837 -8.877 1.00 54.75 85 GLY A N 1
ATOM 702 C CA . GLY A 1 85 ? 16.988 -3.002 -9.908 1.00 54.75 85 GLY A CA 1
ATOM 703 C C . GLY A 1 85 ? 17.666 -1.668 -10.248 1.00 54.75 85 GLY A C 1
ATOM 704 O O . GLY A 1 85 ? 17.173 -0.938 -11.103 1.00 54.75 85 GLY A O 1
ATOM 705 N N . ARG A 1 86 ? 18.819 -1.329 -9.653 1.00 59.88 86 ARG A N 1
ATOM 706 C CA . ARG A 1 86 ? 19.594 -0.140 -10.087 1.00 59.88 86 ARG A CA 1
ATOM 707 C C . ARG A 1 86 ? 20.504 -0.388 -11.290 1.00 59.88 86 ARG A C 1
ATOM 709 O O . ARG A 1 86 ? 20.914 0.566 -11.956 1.00 59.88 86 ARG A O 1
ATOM 716 N N . TYR A 1 87 ? 20.839 -1.649 -11.541 1.00 61.34 87 TYR A N 1
ATOM 717 C CA . TYR A 1 87 ? 21.789 -2.041 -12.569 1.00 61.34 87 TYR A CA 1
ATOM 718 C C . TYR A 1 87 ? 21.276 -3.239 -13.365 1.00 61.34 87 TYR A C 1
ATOM 720 O O . TYR A 1 87 ? 20.763 -4.202 -12.796 1.00 61.34 87 TYR A O 1
ATOM 728 N N . SER A 1 88 ? 21.481 -3.175 -14.675 1.00 60.97 88 SER A N 1
ATOM 729 C CA . SER A 1 88 ? 21.103 -4.179 -15.663 1.00 60.97 88 SER A CA 1
ATOM 730 C C . SER A 1 88 ? 22.336 -4.872 -16.271 1.00 60.97 88 SER A C 1
ATOM 732 O O . SER A 1 88 ? 23.478 -4.415 -16.144 1.00 60.97 88 SER A O 1
ATOM 734 N N . GLY A 1 89 ? 22.102 -5.995 -16.958 1.00 58.72 89 GLY A N 1
ATOM 735 C CA . GLY A 1 89 ? 23.130 -6.814 -17.618 1.00 58.72 89 GLY A CA 1
ATOM 736 C C . GLY A 1 89 ? 23.598 -8.017 -16.791 1.00 58.72 89 GLY A C 1
ATOM 737 O O . GLY A 1 89 ? 23.375 -8.084 -15.587 1.00 58.72 89 GLY A O 1
ATOM 738 N N . SER A 1 90 ? 24.279 -8.974 -17.434 1.00 56.12 90 SER A N 1
ATOM 739 C CA . SER A 1 90 ? 24.754 -10.222 -16.799 1.00 56.12 90 SER A CA 1
ATOM 740 C C . SER A 1 90 ? 25.751 -10.004 -15.654 1.00 56.12 90 SER A C 1
ATOM 742 O O . SER A 1 90 ? 25.926 -10.887 -14.821 1.00 56.12 90 SER A O 1
ATOM 744 N N . HIS A 1 91 ? 26.388 -8.830 -15.619 1.00 56.75 91 HIS A N 1
ATOM 745 C CA . HIS A 1 91 ? 27.346 -8.409 -14.594 1.00 56.75 91 HIS A CA 1
ATOM 746 C C . HIS A 1 91 ? 26.896 -7.176 -13.806 1.00 56.75 91 HIS A C 1
ATOM 748 O O . HIS A 1 91 ? 27.677 -6.657 -13.015 1.00 56.75 91 HIS A O 1
ATOM 754 N N . CYS A 1 92 ? 25.665 -6.692 -14.017 1.00 63.03 92 CYS A N 1
ATOM 755 C CA . CYS A 1 92 ? 25.102 -5.596 -13.222 1.00 63.03 92 CYS A CA 1
ATOM 756 C C . CYS A 1 92 ? 25.941 -4.307 -13.282 1.00 63.03 92 CYS A C 1
ATOM 758 O O . CYS A 1 92 ? 26.070 -3.576 -12.304 1.00 63.03 92 CYS A O 1
ATOM 760 N N . THR A 1 93 ? 26.549 -4.045 -14.438 1.00 59.22 93 THR A N 1
ATOM 761 C CA . THR A 1 93 ? 27.426 -2.890 -14.676 1.00 59.22 93 THR A CA 1
ATOM 762 C C . THR A 1 93 ? 26.716 -1.754 -15.404 1.00 59.22 93 THR A C 1
ATOM 764 O O . THR A 1 93 ? 27.194 -0.620 -15.390 1.00 59.22 93 THR A O 1
ATOM 767 N N . ILE A 1 94 ? 25.573 -2.029 -16.036 1.00 66.44 94 ILE A N 1
ATOM 768 C CA . ILE A 1 94 ? 24.844 -1.042 -16.828 1.00 66.44 94 ILE A CA 1
ATOM 769 C C . ILE A 1 94 ? 23.887 -0.316 -15.895 1.00 66.44 94 ILE A C 1
ATOM 771 O O . ILE A 1 94 ? 22.896 -0.885 -15.450 1.00 66.44 94 ILE A O 1
ATOM 775 N N . LYS A 1 95 ? 24.179 0.948 -15.591 1.00 66.00 95 LYS A N 1
ATOM 776 C CA . LYS A 1 95 ? 23.225 1.807 -14.890 1.00 66.00 95 LYS A CA 1
ATOM 777 C C . LYS A 1 95 ? 22.086 2.148 -15.846 1.00 66.00 95 LYS A C 1
ATOM 779 O O . LYS A 1 95 ? 22.324 2.763 -16.887 1.00 66.00 95 LYS A O 1
ATOM 784 N N . ASP A 1 96 ? 20.865 1.776 -15.488 1.00 67.69 96 ASP A N 1
ATOM 785 C CA . ASP A 1 96 ? 19.708 2.127 -16.302 1.00 67.69 96 ASP A CA 1
ATOM 786 C C . ASP A 1 96 ? 19.461 3.640 -16.267 1.00 67.69 96 ASP A C 1
ATOM 788 O O . ASP A 1 96 ? 19.541 4.293 -15.221 1.00 67.69 96 ASP A O 1
ATOM 792 N N . ASN A 1 97 ? 19.158 4.215 -17.434 1.00 75.19 97 ASN A N 1
ATOM 793 C CA . ASN A 1 97 ? 18.773 5.617 -17.523 1.00 75.19 97 ASN A CA 1
ATOM 794 C C . ASN A 1 97 ? 17.336 5.776 -17.011 1.00 75.19 97 ASN A C 1
ATOM 796 O O . ASN A 1 97 ? 16.366 5.468 -17.707 1.00 75.19 97 ASN A O 1
ATOM 800 N N . CYS A 1 98 ? 17.204 6.221 -15.766 1.00 75.69 98 CYS A N 1
ATOM 801 C CA . CYS A 1 98 ? 15.921 6.351 -15.094 1.00 75.69 98 CYS A CA 1
ATOM 802 C C . CYS A 1 98 ? 15.254 7.690 -15.412 1.00 75.69 98 CYS A C 1
ATOM 804 O O . CYS A 1 98 ? 15.752 8.750 -15.048 1.00 75.69 98 CYS A O 1
ATOM 806 N N . SER A 1 99 ? 14.065 7.641 -16.013 1.00 85.81 99 SER A N 1
ATOM 807 C CA . SER A 1 99 ? 13.214 8.823 -16.239 1.00 85.81 99 SER A CA 1
ATOM 808 C C . SER A 1 99 ? 12.220 9.079 -15.095 1.00 85.81 99 SER A C 1
ATOM 810 O O . SER A 1 99 ? 11.117 9.564 -15.338 1.00 85.81 99 SER A O 1
ATOM 812 N N . CYS A 1 100 ? 12.546 8.657 -13.873 1.00 88.75 100 CYS A N 1
ATOM 813 C CA . CYS A 1 100 ? 11.687 8.818 -12.699 1.00 88.75 100 CYS A CA 1
ATOM 814 C C . CYS A 1 100 ? 11.970 10.152 -11.977 1.00 88.75 100 CYS A C 1
ATOM 816 O O . CYS A 1 100 ? 12.986 10.805 -12.220 1.00 88.75 100 CYS A O 1
ATOM 818 N N . SER A 1 101 ? 11.092 10.560 -11.055 1.00 90.25 101 SER A N 1
ATOM 819 C CA . SER A 1 101 ? 11.369 11.677 -10.138 1.00 90.25 101 SER A CA 1
ATOM 820 C C . SER A 1 101 ? 12.609 11.403 -9.269 1.00 90.25 101 SER A C 1
ATOM 822 O O . SER A 1 101 ? 12.894 10.254 -8.935 1.00 90.25 101 SER A O 1
ATOM 824 N N . SER A 1 102 ? 13.348 12.446 -8.889 1.00 86.75 102 SER A N 1
ATOM 825 C CA . SER A 1 102 ? 14.652 12.321 -8.213 1.00 86.75 102 SER A CA 1
ATOM 826 C C . SER A 1 102 ? 14.598 11.662 -6.830 1.00 86.75 102 SER A C 1
ATOM 828 O O . SER A 1 102 ? 15.590 11.096 -6.388 1.00 86.75 102 SER A O 1
ATOM 830 N N . ASP A 1 103 ? 13.451 11.716 -6.157 1.00 88.12 103 ASP A N 1
ATOM 831 C CA . ASP A 1 103 ? 13.180 11.132 -4.837 1.00 88.12 103 ASP A CA 1
ATOM 832 C C . ASP A 1 103 ? 12.445 9.782 -4.910 1.00 88.12 103 ASP A C 1
ATOM 834 O O . ASP A 1 103 ? 11.965 9.275 -3.897 1.00 88.12 103 ASP A O 1
ATOM 838 N N . SER A 1 104 ? 12.309 9.211 -6.108 1.00 88.31 104 SER A N 1
ATOM 839 C CA . SER A 1 104 ? 11.655 7.919 -6.317 1.00 88.31 104 SER A CA 1
ATOM 840 C C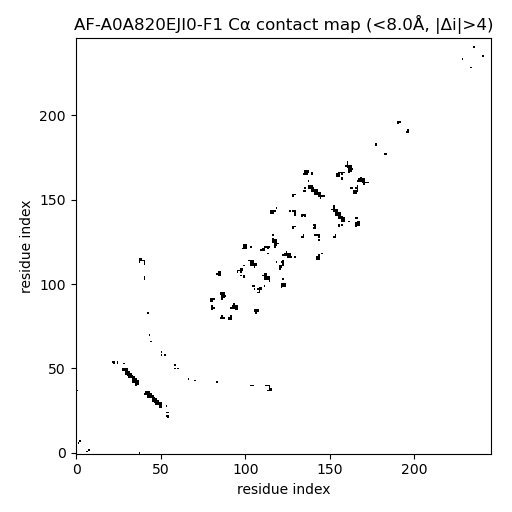 . SER A 1 104 ? 12.661 6.793 -6.510 1.00 88.31 104 SER A C 1
ATOM 842 O O . SER A 1 104 ? 13.800 7.010 -6.928 1.00 88.31 104 SER A O 1
ATOM 844 N N . TYR A 1 105 ? 12.226 5.569 -6.215 1.00 86.12 105 TYR A N 1
ATOM 845 C CA . TYR A 1 105 ? 13.046 4.389 -6.432 1.00 86.12 105 TYR A CA 1
ATOM 846 C C . TYR A 1 105 ? 12.818 3.853 -7.846 1.00 86.12 105 TYR A C 1
ATOM 848 O O . TYR A 1 105 ? 11.688 3.580 -8.249 1.00 86.12 105 TYR A O 1
ATOM 856 N N . CYS A 1 106 ? 13.893 3.725 -8.615 1.00 84.31 106 CYS A N 1
ATOM 857 C CA . CYS A 1 106 ? 13.852 3.228 -9.984 1.00 84.31 106 CYS A CA 1
ATOM 858 C C . CYS A 1 106 ? 14.197 1.739 -9.992 1.00 84.31 106 CYS A C 1
ATOM 860 O O . CYS A 1 106 ? 15.279 1.372 -9.541 1.00 84.31 106 CYS A O 1
ATOM 862 N N . LEU A 1 107 ? 13.278 0.910 -10.494 1.00 77.94 107 LEU A N 1
ATOM 863 C CA . LEU A 1 107 ? 13.484 -0.537 -10.618 1.00 77.94 107 LEU A CA 1
ATOM 864 C C . LEU A 1 107 ? 13.956 -0.927 -12.025 1.00 77.94 107 LEU A C 1
ATOM 866 O O . LEU A 1 107 ? 14.722 -1.863 -12.197 1.00 77.94 107 LEU A O 1
ATOM 870 N N . THR A 1 108 ? 13.440 -0.241 -13.045 1.00 73.56 108 THR A N 1
ATOM 871 C CA . THR A 1 108 ? 13.867 -0.370 -14.444 1.00 73.56 108 THR A CA 1
ATOM 872 C C . THR A 1 108 ? 13.678 0.978 -15.137 1.00 73.56 108 THR A C 1
ATOM 874 O O . THR A 1 108 ? 12.993 1.859 -14.614 1.00 73.56 108 THR A O 1
ATOM 877 N N . SER A 1 109 ? 14.182 1.136 -16.363 1.00 73.00 109 SER A N 1
ATOM 878 C CA . SER A 1 109 ? 13.978 2.351 -17.178 1.00 73.00 109 SER A CA 1
ATOM 879 C C . SER A 1 109 ? 12.505 2.798 -17.293 1.00 73.00 109 SER A C 1
ATOM 881 O O . SER A 1 109 ? 12.208 3.990 -17.444 1.00 73.00 109 SER A O 1
ATOM 883 N N . SER A 1 110 ? 11.554 1.863 -17.179 1.00 77.38 110 SER A N 1
ATOM 884 C CA . SER A 1 110 ? 10.116 2.130 -17.278 1.00 77.38 110 SER A CA 1
ATOM 885 C C . SER A 1 110 ? 9.384 2.175 -15.931 1.00 77.38 110 SER A C 1
ATOM 887 O O . SER A 1 110 ? 8.443 2.963 -15.819 1.00 77.38 110 SER A O 1
ATOM 889 N N . ILE A 1 111 ? 9.829 1.420 -14.919 1.00 83.44 111 ILE A N 1
ATOM 890 C CA . ILE A 1 111 ? 9.113 1.210 -13.649 1.00 83.44 111 ILE A CA 1
ATOM 891 C C . ILE A 1 111 ? 9.707 2.066 -12.526 1.00 83.44 111 ILE A C 1
ATOM 893 O O . ILE A 1 111 ? 10.868 1.899 -12.147 1.00 83.44 111 ILE A O 1
ATOM 897 N N . CYS A 1 112 ? 8.868 2.924 -11.945 1.00 87.62 112 CYS A N 1
ATOM 898 C CA . CYS A 1 112 ? 9.210 3.791 -10.821 1.00 87.62 112 CYS A CA 1
ATOM 899 C C . CYS A 1 112 ? 8.324 3.471 -9.607 1.00 87.62 112 CYS A C 1
ATOM 901 O O . CYS A 1 112 ? 7.101 3.383 -9.728 1.00 87.62 112 CYS A O 1
ATOM 903 N N . VAL A 1 113 ? 8.930 3.343 -8.428 1.00 88.31 113 VAL A N 1
ATOM 904 C CA . VAL A 1 113 ? 8.232 3.198 -7.147 1.00 88.31 113 VAL A CA 1
ATOM 905 C C . VAL A 1 113 ? 8.172 4.566 -6.475 1.00 88.31 113 VAL A C 1
ATOM 907 O O . VAL A 1 113 ? 9.187 5.142 -6.078 1.00 88.31 113 VAL A O 1
ATOM 910 N N . CYS A 1 114 ? 6.961 5.111 -6.384 1.00 88.12 114 CYS A N 1
ATOM 911 C CA . CYS A 1 114 ? 6.760 6.480 -5.926 1.00 88.12 114 CYS A CA 1
ATOM 912 C C . CYS A 1 114 ? 6.776 6.597 -4.397 1.00 88.12 114 CYS A C 1
ATOM 914 O O . CYS A 1 114 ? 6.151 5.758 -3.735 1.00 88.12 114 CYS A O 1
ATOM 916 N N . PRO A 1 115 ? 7.372 7.669 -3.837 1.00 88.12 115 PRO A N 1
ATOM 917 C CA . PRO A 1 115 ? 7.276 7.981 -2.413 1.00 88.12 115 PRO A CA 1
ATOM 918 C C . PRO A 1 115 ? 5.834 8.313 -1.998 1.00 88.12 115 PRO A C 1
ATOM 920 O O . PRO A 1 115 ? 4.891 8.307 -2.803 1.00 88.12 115 PRO A O 1
ATOM 923 N N . MET A 1 116 ? 5.645 8.584 -0.708 1.00 83.19 116 MET A N 1
ATOM 924 C CA . MET A 1 116 ? 4.365 9.039 -0.167 1.00 83.19 116 MET A CA 1
ATOM 925 C C . MET A 1 116 ? 3.855 10.287 -0.900 1.00 83.19 116 MET A C 1
ATOM 927 O O . MET A 1 116 ? 4.616 11.191 -1.239 1.00 83.19 116 MET A O 1
ATOM 931 N N . ASN A 1 117 ? 2.543 10.331 -1.134 1.00 78.69 117 ASN A N 1
ATOM 932 C CA . ASN A 1 117 ? 1.832 11.448 -1.768 1.00 78.69 117 ASN A CA 1
ATOM 933 C C . ASN A 1 117 ? 2.249 11.785 -3.213 1.00 78.69 117 ASN A C 1
ATOM 935 O O . ASN A 1 117 ? 1.871 12.840 -3.729 1.00 78.69 117 ASN A O 1
ATOM 939 N N . LYS A 1 118 ? 2.988 10.888 -3.881 1.00 84.62 118 LYS A N 1
ATOM 940 C CA . LYS A 1 118 ? 3.283 10.963 -5.315 1.00 84.62 118 LYS A CA 1
ATOM 941 C C . LYS A 1 118 ? 2.724 9.771 -6.077 1.00 84.62 118 LYS A C 1
ATOM 943 O O . LYS A 1 118 ? 2.684 8.654 -5.555 1.00 84.62 118 LYS A O 1
ATOM 948 N N . PHE A 1 119 ? 2.339 10.013 -7.324 1.00 84.12 119 PHE A N 1
ATOM 949 C CA . PHE A 1 119 ? 1.737 9.015 -8.201 1.00 84.12 119 PHE A CA 1
ATOM 950 C C . PHE A 1 119 ? 2.052 9.283 -9.683 1.00 84.12 119 PHE A C 1
ATOM 952 O O . PHE A 1 119 ? 2.825 10.182 -10.035 1.00 84.12 119 PHE A O 1
ATOM 959 N N . GLY A 1 120 ? 1.485 8.448 -10.552 1.00 82.62 120 GLY A N 1
ATOM 960 C CA . GLY A 1 120 ? 1.806 8.389 -11.974 1.00 82.62 120 GLY A CA 1
ATOM 961 C C . GLY A 1 120 ? 3.011 7.495 -12.271 1.00 82.62 120 GLY A C 1
ATOM 962 O O . GLY A 1 120 ? 3.819 7.186 -11.398 1.00 82.62 120 GLY A O 1
ATOM 963 N N . SER A 1 121 ? 3.156 7.104 -13.537 1.00 85.00 121 SER A N 1
ATOM 964 C CA . SER A 1 121 ? 4.175 6.144 -13.996 1.00 85.00 121 SER A CA 1
ATOM 965 C C . SER A 1 121 ? 5.615 6.555 -13.679 1.00 85.00 121 SER A C 1
ATOM 967 O O . SER A 1 121 ? 6.472 5.693 -13.508 1.00 85.00 121 SER A O 1
ATOM 969 N N . LYS A 1 122 ? 5.880 7.865 -13.595 1.00 88.50 122 LYS A N 1
ATOM 970 C CA . LYS A 1 122 ? 7.199 8.449 -13.304 1.00 88.50 122 LYS A CA 1
ATOM 971 C C . LYS A 1 122 ? 7.281 9.204 -11.974 1.00 88.50 122 LYS A C 1
ATOM 973 O O . LYS A 1 122 ? 8.306 9.815 -11.683 1.00 88.50 122 LYS A O 1
ATOM 978 N N . CYS A 1 123 ? 6.228 9.162 -11.156 1.00 89.81 123 CYS A N 1
ATOM 979 C CA . CYS A 1 123 ? 6.190 9.804 -9.837 1.00 89.81 123 CYS A CA 1
ATOM 980 C C . CYS A 1 123 ? 6.348 11.336 -9.843 1.00 89.81 123 CYS A C 1
ATOM 982 O O . CYS A 1 123 ? 6.814 11.908 -8.861 1.00 89.81 123 CYS A O 1
ATOM 984 N N . TYR A 1 124 ? 5.984 12.019 -10.933 1.00 88.00 124 TYR A N 1
ATOM 985 C CA . TYR A 1 124 ? 6.006 13.488 -10.990 1.00 88.00 124 TYR A CA 1
ATOM 986 C C . TYR A 1 124 ? 4.729 14.131 -10.443 1.00 88.00 124 TYR A C 1
ATOM 988 O O . TYR A 1 124 ? 4.766 15.279 -10.000 1.00 88.00 124 TYR A O 1
ATOM 996 N N . LEU A 1 125 ? 3.610 13.400 -10.447 1.00 84.50 125 LEU A N 1
ATOM 997 C CA . LEU A 1 125 ? 2.332 13.908 -9.962 1.00 84.50 125 LEU A CA 1
ATOM 998 C C . LEU A 1 125 ? 2.312 13.853 -8.435 1.00 84.50 125 LEU A C 1
ATOM 1000 O O . LEU A 1 125 ? 2.731 12.860 -7.838 1.00 84.50 125 LEU A O 1
ATOM 1004 N N . LYS A 1 126 ? 1.840 14.931 -7.806 1.00 82.56 126 LYS A N 1
ATOM 1005 C CA . LYS A 1 126 ? 1.735 15.066 -6.350 1.00 82.56 126 LYS A CA 1
ATOM 1006 C C . LYS A 1 126 ? 0.276 15.245 -5.967 1.00 82.56 126 LYS A C 1
ATOM 1008 O O . LYS A 1 126 ? -0.438 16.010 -6.611 1.00 82.56 126 LYS A O 1
ATOM 1013 N N . SER A 1 127 ? -0.149 14.591 -4.893 1.00 77.50 127 SER A N 1
ATOM 1014 C CA . SER A 1 127 ? -1.454 14.867 -4.299 1.00 77.50 127 SER A CA 1
ATOM 1015 C C . SER A 1 127 ? -1.338 16.036 -3.331 1.00 77.50 127 SER A C 1
ATOM 1017 O O . SER A 1 127 ? -0.515 16.017 -2.414 1.00 77.50 127 SER A O 1
ATOM 1019 N N . LEU A 1 128 ? -2.181 17.046 -3.527 1.00 76.31 128 LEU A N 1
ATOM 1020 C CA . LEU A 1 128 ? -2.227 18.227 -2.666 1.00 76.31 128 LEU A CA 1
ATOM 1021 C C . LEU A 1 128 ? -3.019 17.977 -1.376 1.00 76.31 128 LEU A C 1
ATOM 1023 O O . LEU A 1 128 ? -2.817 18.682 -0.395 1.00 76.31 128 LEU A O 1
ATOM 1027 N N . ILE A 1 129 ? -3.866 16.943 -1.343 1.00 78.75 129 ILE A N 1
ATOM 1028 C CA . ILE A 1 129 ? -4.856 16.723 -0.277 1.00 78.75 129 ILE A CA 1
ATOM 1029 C C . ILE A 1 129 ? -4.188 16.559 1.086 1.00 78.75 129 ILE A C 1
ATOM 1031 O O . ILE A 1 129 ? -4.566 17.243 2.026 1.00 78.75 129 ILE A O 1
ATOM 1035 N N . CYS A 1 130 ? -3.172 15.700 1.182 1.00 79.06 130 CYS A N 1
ATOM 1036 C CA . CYS A 1 130 ? -2.435 15.487 2.429 1.00 79.06 130 CYS A CA 1
ATOM 1037 C C . CYS A 1 130 ? -1.334 16.540 2.676 1.00 79.06 130 CYS A C 1
ATOM 1039 O O . CYS A 1 130 ? -0.686 16.488 3.717 1.00 79.06 130 CYS A O 1
ATOM 1041 N N . GLN A 1 131 ? -1.067 17.446 1.723 1.00 75.31 131 GLN A N 1
ATOM 1042 C CA . GLN A 1 131 ? 0.003 18.451 1.828 1.00 75.31 131 GLN A CA 1
ATOM 1043 C C . GLN A 1 131 ? -0.500 19.791 2.369 1.00 75.31 131 GLN A C 1
ATOM 1045 O O . GLN A 1 131 ? 0.192 20.414 3.167 1.00 75.31 131 GLN A O 1
ATOM 1050 N N . THR A 1 132 ? -1.686 20.241 1.952 1.00 74.31 132 THR A N 1
ATOM 1051 C CA . THR A 1 132 ? -2.233 21.540 2.381 1.00 74.31 132 THR A CA 1
ATOM 1052 C C . THR A 1 132 ? -2.853 21.505 3.774 1.00 74.31 132 THR A C 1
ATOM 1054 O O . THR A 1 132 ? -2.804 22.499 4.489 1.00 74.31 132 THR A O 1
ATOM 1057 N N . SER A 1 133 ? -3.444 20.379 4.175 1.00 80.38 133 SER A N 1
ATOM 1058 C CA . SER A 1 133 ? -3.969 20.157 5.525 1.00 80.38 133 SER A CA 1
ATOM 1059 C C . SER A 1 133 ? -4.159 18.660 5.737 1.00 80.38 133 SER A C 1
ATOM 1061 O O . SER A 1 133 ? -4.573 17.972 4.811 1.00 80.38 133 SER A O 1
ATOM 1063 N N . ASN A 1 134 ? -3.861 18.135 6.926 1.00 86.00 134 ASN A N 1
ATOM 1064 C CA . ASN A 1 134 ? -4.098 16.723 7.212 1.00 86.00 134 ASN A CA 1
ATOM 1065 C C . ASN A 1 134 ? -5.599 16.504 7.516 1.00 86.00 134 ASN A C 1
ATOM 1067 O O . ASN A 1 134 ? -6.067 16.968 8.556 1.00 86.00 134 ASN A O 1
ATOM 1071 N N . PRO A 1 135 ? -6.368 15.800 6.659 1.00 87.75 135 PRO A N 1
ATOM 1072 C CA . PRO A 1 135 ? -7.785 15.522 6.903 1.00 87.75 135 PRO A CA 1
ATOM 1073 C C . PRO A 1 135 ? -8.023 14.472 8.001 1.00 87.75 135 PRO A C 1
ATOM 1075 O O . PRO A 1 135 ? -9.167 14.273 8.414 1.00 87.75 135 PRO A O 1
ATOM 1078 N N . CYS A 1 136 ? -6.976 13.773 8.444 1.00 90.56 136 CYS A N 1
ATOM 1079 C CA . CYS A 1 136 ? -7.044 12.772 9.499 1.00 90.56 136 CYS A CA 1
ATOM 1080 C C . CYS A 1 136 ? -6.923 13.440 10.875 1.00 90.56 136 CYS A C 1
ATOM 1082 O O . CYS A 1 136 ? -5.990 14.198 11.132 1.00 90.56 136 CYS A O 1
ATOM 1084 N N . GLN A 1 137 ? -7.854 13.131 11.773 1.00 92.12 137 GLN A N 1
ATOM 1085 C CA . GLN A 1 137 ? -7.851 13.583 13.162 1.00 92.12 137 GLN A CA 1
ATOM 1086 C C . GLN A 1 137 ? -6.919 12.716 14.025 1.00 92.12 137 GLN A C 1
ATOM 1088 O O . GLN A 1 137 ? -6.405 11.690 13.572 1.00 92.12 137 GLN A O 1
ATOM 1093 N N . ASN A 1 138 ? -6.693 13.132 15.278 1.00 90.81 138 ASN A N 1
ATOM 1094 C CA . ASN A 1 138 ? -5.988 12.353 16.307 1.00 90.81 138 ASN A CA 1
ATOM 1095 C C . ASN A 1 138 ? -4.623 11.791 15.862 1.00 90.81 138 ASN A C 1
ATOM 1097 O O . ASN A 1 138 ? -4.277 10.636 16.120 1.00 90.81 138 ASN A O 1
ATOM 1101 N N . ASN A 1 139 ? -3.850 12.623 15.160 1.00 88.38 139 ASN A N 1
ATOM 1102 C CA . ASN A 1 139 ? -2.531 12.293 14.615 1.00 88.38 139 ASN A CA 1
ATOM 1103 C C . ASN A 1 139 ? -2.536 11.091 13.648 1.00 88.38 139 ASN A C 1
ATOM 1105 O O . ASN A 1 139 ? -1.535 10.386 13.519 1.00 88.38 139 ASN A O 1
ATOM 1109 N N . GLY A 1 140 ? -3.650 10.852 12.949 1.00 88.75 140 GLY A N 1
ATOM 1110 C CA . GLY A 1 140 ? -3.706 9.882 11.860 1.00 88.75 140 GLY A CA 1
ATOM 1111 C C . GLY A 1 140 ? -2.807 10.281 10.684 1.00 88.75 140 GLY A C 1
ATOM 1112 O O . GLY A 1 140 ? -2.694 11.458 10.329 1.00 88.75 140 GLY A O 1
ATOM 1113 N N . LEU A 1 141 ? -2.175 9.292 10.051 1.00 87.31 141 LEU A N 1
ATOM 1114 C CA . LEU A 1 141 ? -1.339 9.498 8.869 1.00 87.31 141 LEU A CA 1
ATOM 1115 C C . LEU A 1 141 ? -2.213 9.535 7.607 1.00 87.31 141 LEU A C 1
ATOM 1117 O O . LEU A 1 141 ? -2.851 8.539 7.264 1.00 87.31 141 LEU A O 1
ATOM 1121 N N . CYS A 1 142 ? -2.215 10.668 6.901 1.00 86.31 142 CYS A N 1
ATOM 1122 C CA . CYS A 1 142 ? -2.911 10.820 5.621 1.00 86.31 142 CYS A CA 1
ATOM 1123 C C . CYS A 1 142 ? -2.116 10.221 4.467 1.00 86.31 142 CYS A C 1
ATOM 1125 O O . CYS A 1 142 ? -0.910 10.446 4.336 1.00 86.31 142 CYS A O 1
ATOM 1127 N N . ILE A 1 143 ? -2.819 9.496 3.602 1.00 81.62 143 ILE A N 1
ATOM 1128 C CA . ILE A 1 143 ? -2.270 8.874 2.404 1.00 81.62 143 ILE A CA 1
ATOM 1129 C C . ILE A 1 143 ? -3.177 9.202 1.231 1.00 81.62 143 ILE A C 1
ATOM 1131 O O . ILE A 1 143 ? -4.344 8.812 1.224 1.00 81.62 143 ILE A O 1
ATOM 1135 N N . SER A 1 144 ? -2.649 9.869 0.209 1.00 76.56 144 SER A N 1
ATOM 1136 C CA . SER A 1 144 ? -3.383 10.018 -1.047 1.00 76.56 144 SER A CA 1
ATOM 1137 C C . SER A 1 144 ? -3.491 8.668 -1.755 1.00 76.56 144 SER A C 1
ATOM 1139 O O . SER A 1 144 ? -2.470 8.005 -1.973 1.00 76.56 144 SER A O 1
ATOM 1141 N N . VAL A 1 145 ? -4.704 8.264 -2.118 1.00 67.62 145 VAL A N 1
ATOM 1142 C CA . VAL A 1 145 ? -4.939 7.043 -2.897 1.00 67.62 145 VAL A CA 1
ATOM 1143 C C . VAL A 1 145 ? -4.965 7.429 -4.374 1.00 67.62 145 VAL A C 1
ATOM 1145 O O . VAL A 1 145 ? -5.501 8.473 -4.726 1.00 67.62 145 VAL A O 1
ATOM 1148 N N . ASP A 1 146 ? -4.308 6.627 -5.209 1.00 63.56 146 ASP A N 1
ATOM 1149 C CA . ASP A 1 146 ? -4.265 6.818 -6.662 1.00 63.56 146 ASP A CA 1
ATOM 1150 C C . ASP A 1 146 ? -5.663 6.651 -7.287 1.00 63.56 146 ASP A C 1
ATOM 1152 O O . ASP A 1 146 ? -6.456 5.831 -6.814 1.00 63.56 146 ASP A O 1
ATOM 1156 N N . ASP A 1 147 ? -5.932 7.367 -8.382 1.00 51.25 147 ASP A N 1
ATOM 1157 C CA . ASP A 1 147 ? -7.232 7.431 -9.082 1.00 51.25 147 ASP A CA 1
ATOM 1158 C C . ASP A 1 147 ? -7.728 6.060 -9.605 1.00 51.25 147 ASP A C 1
ATOM 1160 O O . ASP A 1 147 ? -8.875 5.910 -10.026 1.00 51.25 147 ASP A O 1
ATOM 1164 N N . SER A 1 148 ? -6.882 5.026 -9.561 1.00 51.00 148 SER A N 1
ATOM 1165 C CA . SER A 1 148 ? -7.186 3.665 -10.011 1.00 51.00 148 SER A CA 1
ATOM 1166 C C . SER A 1 148 ? -7.985 2.811 -9.007 1.00 51.00 148 SER A C 1
ATOM 1168 O O . SER A 1 148 ? -8.460 1.735 -9.381 1.00 51.00 148 SER A O 1
ATOM 1170 N N . ILE A 1 149 ? -8.175 3.252 -7.751 1.00 50.78 149 ILE A N 1
ATOM 1171 C CA . ILE A 1 149 ? -8.899 2.490 -6.710 1.00 50.78 149 ILE A CA 1
ATOM 1172 C C . ILE A 1 149 ? -9.889 3.393 -5.939 1.00 50.78 149 ILE A C 1
ATOM 1174 O O . ILE A 1 149 ? -9.577 3.909 -4.876 1.00 50.78 149 ILE A O 1
ATOM 1178 N N . ALA A 1 150 ? -11.109 3.502 -6.479 1.00 42.41 150 ALA A N 1
ATOM 1179 C CA . ALA A 1 150 ? -12.395 3.817 -5.831 1.00 42.41 150 ALA A CA 1
ATOM 1180 C C . ALA A 1 150 ? -12.559 5.086 -4.943 1.00 42.41 150 ALA A C 1
ATOM 1182 O O . ALA A 1 150 ? -12.114 5.151 -3.802 1.00 42.41 150 ALA A O 1
ATOM 1183 N N . LEU A 1 151 ? -13.427 5.983 -5.441 1.00 48.59 151 LEU A N 1
ATOM 1184 C CA . LEU A 1 151 ? -14.398 6.886 -4.779 1.00 48.59 151 LEU A CA 1
ATOM 1185 C C . LEU A 1 151 ? -13.934 7.930 -3.739 1.00 48.59 151 LEU A C 1
ATOM 1187 O O . LEU A 1 151 ? -14.648 8.915 -3.585 1.00 48.59 151 LEU A O 1
ATOM 1191 N N . ASN A 1 152 ? -12.783 7.796 -3.075 1.00 55.59 152 ASN A N 1
ATOM 1192 C CA . ASN A 1 152 ? -12.263 8.806 -2.141 1.00 55.59 152 ASN A CA 1
ATOM 1193 C C . ASN A 1 152 ? -10.767 9.067 -2.371 1.00 55.59 152 ASN A C 1
ATOM 1195 O O . ASN A 1 152 ? -9.944 8.162 -2.288 1.00 55.59 152 ASN A O 1
ATOM 1199 N N . ASN A 1 153 ? -10.404 10.335 -2.576 1.00 71.19 153 ASN A N 1
ATOM 1200 C CA . ASN A 1 153 ? -9.060 10.762 -2.992 1.00 71.19 153 ASN A CA 1
ATOM 1201 C C . ASN A 1 153 ? -7.958 10.611 -1.907 1.00 71.19 153 ASN A C 1
ATOM 1203 O O . ASN A 1 153 ? -6.797 10.964 -2.136 1.00 71.19 153 ASN A O 1
ATOM 1207 N N . PHE A 1 154 ? -8.294 10.136 -0.701 1.00 79.25 154 PHE A N 1
ATOM 1208 C CA . PHE A 1 154 ? -7.349 9.904 0.397 1.00 79.25 154 PHE A CA 1
ATOM 1209 C C . PHE A 1 154 ? -7.848 8.835 1.382 1.00 79.25 154 PHE A C 1
ATOM 1211 O O . PHE A 1 154 ? -9.042 8.551 1.473 1.00 79.25 154 PHE A O 1
ATOM 1218 N N . ALA A 1 155 ? -6.922 8.277 2.161 1.00 81.25 155 ALA A N 1
ATOM 1219 C CA . ALA A 1 155 ? -7.182 7.351 3.254 1.00 81.25 155 ALA A CA 1
ATOM 1220 C C . ALA A 1 155 ? -6.348 7.712 4.492 1.00 81.25 155 ALA A C 1
ATOM 1222 O O . ALA A 1 155 ? -5.200 8.140 4.369 1.00 81.25 155 ALA A O 1
ATOM 1223 N N . CYS A 1 156 ? -6.907 7.487 5.681 1.00 86.38 156 CYS A N 1
ATOM 1224 C CA . CYS A 1 156 ? -6.234 7.720 6.957 1.00 86.38 156 CYS A CA 1
ATOM 1225 C C . CYS A 1 156 ? -5.753 6.407 7.583 1.00 86.38 156 CYS A C 1
ATOM 1227 O O . CYS A 1 156 ? -6.524 5.455 7.715 1.00 86.38 156 CYS A O 1
ATOM 1229 N N . LEU A 1 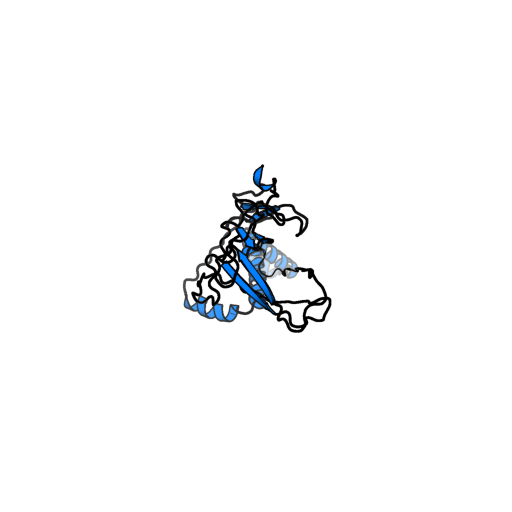157 ? -4.485 6.354 7.996 1.00 86.31 157 LEU A N 1
ATOM 1230 C CA . LEU A 1 157 ? -3.968 5.309 8.877 1.00 86.31 157 LEU A CA 1
ATOM 1231 C C . LEU A 1 157 ? -3.991 5.813 10.319 1.00 86.31 157 LEU A C 1
ATOM 1233 O O . LEU A 1 157 ? -3.221 6.696 10.695 1.00 86.31 157 LEU A O 1
ATOM 1237 N N . CYS A 1 158 ? -4.889 5.247 11.118 1.00 88.94 158 CYS A N 1
ATOM 1238 C CA . CYS A 1 158 ? -5.068 5.640 12.508 1.00 88.94 158 CYS A CA 1
ATOM 1239 C C . CYS A 1 158 ? -4.015 5.014 13.420 1.00 88.94 158 CYS A C 1
ATOM 1241 O O . CYS A 1 158 ? -3.585 3.874 13.217 1.00 88.94 158 CYS A O 1
ATOM 1243 N N . THR A 1 159 ? -3.638 5.759 14.457 1.00 88.12 159 THR A N 1
ATOM 1244 C CA . THR A 1 159 ? -2.831 5.250 15.567 1.00 88.12 159 THR A CA 1
ATOM 1245 C C . THR A 1 159 ? -3.603 4.173 16.338 1.00 88.12 159 THR A C 1
ATOM 1247 O O . THR A 1 159 ? -4.803 3.961 16.137 1.00 88.12 159 THR A O 1
ATOM 1250 N N . GLU A 1 160 ? -2.914 3.424 17.201 1.00 83.88 160 GLU A N 1
ATOM 1251 C CA . GLU A 1 160 ? -3.502 2.229 17.821 1.00 83.88 160 GLU A CA 1
ATOM 1252 C C . GLU A 1 160 ? -4.771 2.528 18.620 1.00 83.88 160 GLU A C 1
ATOM 1254 O O . GLU A 1 160 ? -5.697 1.719 18.587 1.00 83.88 160 GLU A O 1
ATOM 1259 N N . SER A 1 161 ? -4.858 3.717 19.213 1.00 86.44 161 SER A N 1
ATOM 1260 C CA . SER A 1 161 ? -5.965 4.161 20.061 1.00 86.44 161 SER A CA 1
ATOM 1261 C C . SER A 1 161 ? -7.158 4.755 19.310 1.00 86.44 161 SER A C 1
ATOM 1263 O O . SER A 1 161 ? -8.119 5.141 19.962 1.00 86.44 161 SER A O 1
ATOM 1265 N N . PHE A 1 162 ? -7.137 4.850 17.976 1.00 90.44 162 PHE A N 1
ATOM 1266 C CA . PHE A 1 162 ? -8.206 5.511 17.213 1.00 90.44 162 PHE A CA 1
ATOM 1267 C C . PHE A 1 162 ? -8.677 4.679 16.013 1.00 90.44 162 PHE A C 1
ATOM 1269 O O . PHE A 1 162 ? -7.957 3.817 15.499 1.00 90.44 162 PHE A O 1
ATOM 1276 N N . TYR A 1 163 ? -9.914 4.909 15.575 1.00 88.19 163 TYR A N 1
ATOM 1277 C CA . TYR A 1 163 ? -10.535 4.276 14.410 1.00 88.19 163 TYR A CA 1
ATOM 1278 C C . TYR A 1 163 ? -11.555 5.208 13.741 1.00 88.19 163 TYR A C 1
ATOM 1280 O O . TYR A 1 163 ? -11.856 6.288 14.244 1.00 88.19 163 TYR A O 1
ATOM 1288 N N . GLY A 1 164 ? -12.089 4.786 12.595 1.00 85.19 164 GLY A N 1
ATOM 1289 C CA . GLY A 1 164 ? -12.981 5.593 11.762 1.00 85.19 164 GLY A CA 1
ATOM 1290 C C . GLY A 1 164 ? -12.315 6.007 10.453 1.00 85.19 164 GLY A C 1
ATOM 1291 O O . GLY A 1 164 ? -11.144 5.709 10.213 1.00 85.19 164 GLY A O 1
ATOM 1292 N N . THR A 1 165 ? -13.071 6.668 9.580 1.00 85.12 165 THR A N 1
ATOM 1293 C CA . THR A 1 165 ? -12.580 7.045 8.237 1.00 85.12 165 THR A CA 1
ATOM 1294 C C . THR A 1 165 ? -11.537 8.161 8.285 1.00 85.12 165 THR A C 1
ATOM 1296 O O . THR A 1 165 ? -10.658 8.232 7.426 1.00 85.12 165 THR A O 1
ATOM 1299 N N . ARG A 1 166 ? -11.611 9.002 9.318 1.00 88.88 166 ARG A N 1
ATOM 1300 C CA . ARG A 1 166 ? -10.705 10.110 9.618 1.00 88.88 166 ARG A CA 1
ATOM 1301 C C . ARG A 1 166 ? -10.068 9.964 10.998 1.00 88.88 166 ARG A C 1
ATOM 1303 O O . ARG A 1 166 ? -9.541 10.944 11.509 1.00 88.88 166 ARG A O 1
ATOM 1310 N N . CYS A 1 167 ? -10.079 8.768 11.587 1.00 91.44 167 CYS A N 1
ATOM 1311 C CA . CYS A 1 167 ? -9.571 8.518 12.941 1.00 91.44 167 CYS A CA 1
ATOM 1312 C C . CYS A 1 167 ? -10.295 9.331 14.027 1.00 91.44 167 CYS A C 1
ATOM 1314 O O . CYS A 1 167 ? -9.692 9.728 15.021 1.00 91.44 167 CYS A O 1
ATOM 1316 N N . GLU A 1 168 ? -11.582 9.594 13.816 1.00 92.81 168 GLU A N 1
ATOM 1317 C CA . GLU A 1 168 ? -12.445 10.422 14.657 1.00 92.81 168 GLU A CA 1
ATOM 1318 C C . GLU A 1 168 ? -12.845 9.745 15.978 1.00 92.81 168 GLU A C 1
ATOM 1320 O O . GLU A 1 168 ? -13.109 10.427 16.965 1.00 92.81 168 GLU A O 1
ATOM 1325 N N . ASN A 1 169 ? -12.852 8.411 16.022 1.00 88.75 169 ASN A N 1
ATOM 1326 C CA . ASN A 1 169 ? -13.332 7.651 17.172 1.00 88.75 169 ASN A CA 1
ATOM 1327 C C . ASN A 1 169 ? -12.172 7.091 18.000 1.00 88.75 169 ASN A C 1
ATOM 1329 O O . ASN A 1 169 ? -11.198 6.574 17.453 1.00 88.75 169 ASN A O 1
ATOM 1333 N N . ILE A 1 170 ? -12.305 7.122 19.326 1.00 87.50 170 ILE A N 1
ATOM 1334 C CA . ILE A 1 170 ? -11.347 6.525 20.268 1.00 87.50 170 ILE A CA 1
ATOM 1335 C C . ILE A 1 170 ? -11.674 5.038 20.445 1.00 87.50 170 ILE A C 1
ATOM 1337 O O . ILE A 1 170 ? -12.831 4.664 20.634 1.00 87.50 170 ILE A O 1
ATOM 1341 N N . LYS A 1 171 ? -10.658 4.174 20.393 1.00 83.62 171 LYS A N 1
ATOM 1342 C CA . LYS A 1 171 ? -10.785 2.763 20.759 1.00 83.62 171 LYS A CA 1
ATOM 1343 C C . LYS A 1 171 ? -10.753 2.629 22.274 1.00 83.62 171 LYS A C 1
ATOM 1345 O O . LYS A 1 171 ? -9.754 2.963 22.907 1.00 83.62 171 LYS A O 1
ATOM 1350 N N . ASN A 1 172 ? -11.806 2.051 22.832 1.00 79.12 172 ASN A N 1
ATOM 1351 C CA . ASN A 1 172 ? -11.805 1.625 24.224 1.00 79.12 172 ASN A CA 1
ATOM 1352 C C . ASN A 1 172 ? -11.045 0.297 24.314 1.00 79.12 172 ASN A C 1
ATOM 1354 O O . ASN A 1 172 ? -11.432 -0.687 23.683 1.00 79.12 172 ASN A O 1
ATOM 1358 N N . ARG A 1 173 ? -9.928 0.288 25.047 1.00 69.00 173 ARG A N 1
ATOM 1359 C CA . ARG A 1 173 ? -9.094 -0.900 25.257 1.00 69.00 173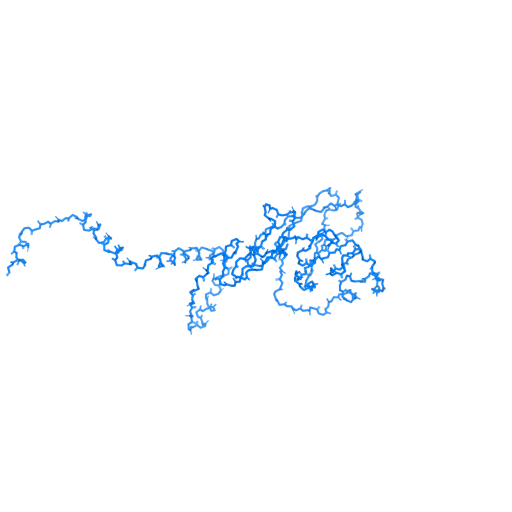 ARG A CA 1
ATOM 1360 C C . ARG A 1 173 ? -9.531 -1.599 26.541 1.00 69.00 173 ARG A C 1
ATOM 1362 O O . ARG A 1 173 ? -9.579 -0.971 27.592 1.00 69.00 173 ARG A O 1
ATOM 1369 N N . ILE A 1 174 ? -9.828 -2.891 26.443 1.00 67.88 174 ILE A N 1
ATOM 1370 C CA . ILE A 1 174 ? -10.029 -3.774 27.594 1.00 67.88 174 ILE A CA 1
ATOM 1371 C C . ILE A 1 174 ? -8.843 -4.733 27.601 1.00 67.88 174 ILE A C 1
ATOM 1373 O O . ILE A 1 174 ? -8.697 -5.538 26.681 1.00 67.88 174 ILE A O 1
ATOM 1377 N N . ASP A 1 175 ? -7.982 -4.613 28.607 1.00 63.91 175 ASP A N 1
ATOM 1378 C CA . ASP A 1 175 ? -6.847 -5.512 28.796 1.00 63.91 175 ASP A CA 1
ATOM 1379 C C . ASP A 1 175 ? -7.278 -6.717 29.626 1.00 63.91 175 ASP A C 1
ATOM 1381 O O . ASP A 1 175 ? -7.612 -6.594 30.802 1.00 63.91 175 ASP A O 1
ATOM 1385 N N . ILE A 1 176 ? -7.285 -7.891 28.996 1.00 66.81 176 ILE A N 1
ATOM 1386 C CA . ILE A 1 176 ? -7.561 -9.165 29.659 1.00 66.81 176 ILE A CA 1
ATOM 1387 C C . ILE A 1 176 ? -6.217 -9.863 29.864 1.00 66.81 176 ILE A C 1
ATOM 1389 O O . ILE A 1 176 ? -5.579 -10.285 28.899 1.00 66.81 176 ILE A O 1
ATOM 1393 N N . THR A 1 177 ? -5.770 -9.962 31.115 1.00 66.75 177 THR A N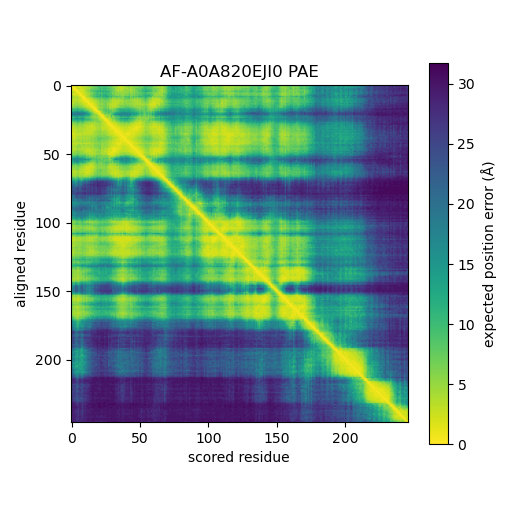 1
ATOM 1394 C CA . THR A 1 177 ? -4.544 -10.673 31.484 1.00 66.75 177 THR A CA 1
ATOM 1395 C C . THR A 1 177 ? -4.868 -12.098 31.916 1.00 66.75 177 THR A C 1
ATOM 1397 O O . THR A 1 177 ? -5.704 -12.327 32.789 1.00 66.75 177 THR A O 1
ATOM 1400 N N . PHE A 1 178 ? -4.187 -13.070 31.311 1.00 70.56 178 PHE A N 1
ATOM 1401 C CA . PHE A 1 178 ? -4.267 -14.472 31.710 1.00 70.56 178 PHE A CA 1
ATOM 1402 C C . PHE A 1 178 ? -3.006 -14.817 32.500 1.00 70.56 178 PHE A C 1
ATOM 1404 O O . PHE A 1 178 ? -1.904 -14.710 31.973 1.00 70.56 178 PHE A O 1
ATOM 1411 N N . ASN A 1 179 ? -3.167 -15.224 33.759 1.00 71.44 179 ASN A N 1
ATOM 1412 C CA . ASN A 1 179 ? -2.038 -15.516 34.649 1.00 71.44 179 ASN A CA 1
ATOM 1413 C C . ASN A 1 179 ? -1.415 -16.906 34.415 1.00 71.44 179 ASN A C 1
ATOM 1415 O O . ASN A 1 179 ? -0.364 -17.194 34.976 1.00 71.44 179 ASN A O 1
ATOM 1419 N N . ASP A 1 180 ? -2.030 -17.751 33.579 1.00 71.06 180 ASP A N 1
ATOM 1420 C CA . ASP A 1 180 ? -1.567 -19.113 33.300 1.00 71.06 180 ASP A CA 1
ATOM 1421 C C . ASP A 1 180 ? -1.186 -19.304 31.824 1.00 71.06 180 ASP A C 1
ATOM 1423 O O . ASP A 1 180 ? -2.037 -19.487 30.948 1.00 71.06 180 ASP A O 1
ATOM 1427 N N . GLU A 1 181 ? 0.118 -19.364 31.549 1.00 61.62 181 GLU A N 1
ATOM 1428 C CA . GLU A 1 181 ? 0.674 -19.581 30.201 1.00 61.62 181 GLU A CA 1
ATOM 1429 C C . GLU A 1 181 ? 0.232 -20.918 29.570 1.00 61.62 181 GLU A C 1
ATOM 1431 O O . GLU A 1 181 ? 0.090 -21.036 28.350 1.00 61.62 181 GLU A O 1
ATOM 1436 N N . LYS A 1 182 ? -0.068 -21.931 30.397 1.00 60.97 182 LYS A N 1
ATOM 1437 C CA . LYS A 1 182 ? -0.567 -23.244 29.944 1.00 60.97 182 LYS A CA 1
ATOM 1438 C C . LYS A 1 182 ? -1.982 -23.179 29.358 1.00 60.97 182 LYS A C 1
ATOM 1440 O O . LYS A 1 182 ? -2.309 -23.952 28.452 1.00 60.97 182 LYS A O 1
ATOM 1445 N N . ILE A 1 183 ? -2.818 -22.257 29.836 1.00 59.75 183 ILE A N 1
ATOM 1446 C CA . ILE A 1 183 ? -4.171 -22.055 29.298 1.00 59.75 183 ILE A CA 1
ATOM 1447 C C . ILE A 1 183 ? -4.071 -21.426 27.904 1.00 59.75 183 ILE A C 1
ATOM 1449 O O . ILE A 1 183 ? -4.743 -21.867 26.976 1.00 59.75 183 ILE A O 1
ATOM 1453 N N . VAL A 1 184 ? -3.158 -20.471 27.720 1.00 59.47 184 VAL A N 1
ATOM 1454 C CA . VAL A 1 184 ? -2.963 -19.773 26.441 1.00 59.47 184 VAL A CA 1
ATOM 1455 C C . VAL A 1 184 ? -2.458 -20.728 25.350 1.00 59.47 184 VAL A C 1
ATOM 1457 O O . VAL A 1 184 ? -3.014 -20.760 24.252 1.00 59.47 184 VAL A O 1
ATOM 1460 N N . LEU A 1 185 ? -1.467 -21.575 25.654 1.00 56.53 185 LEU A N 1
ATOM 1461 C CA . LEU A 1 185 ? -0.918 -22.545 24.694 1.00 56.53 185 LEU A CA 1
ATOM 1462 C C . LEU A 1 185 ? -1.908 -23.658 24.314 1.00 56.53 185 LEU A C 1
ATOM 1464 O O . LEU A 1 185 ? -1.959 -24.057 23.149 1.00 56.53 185 LEU A O 1
ATOM 1468 N N . SER A 1 186 ? -2.727 -24.137 25.258 1.00 58.31 186 SER A N 1
ATOM 1469 C CA . SER A 1 186 ? -3.760 -25.141 24.953 1.00 58.31 186 SER A CA 1
ATOM 1470 C C . SER A 1 186 ? -4.881 -24.567 24.077 1.00 58.31 186 SER A C 1
ATOM 1472 O O . SER A 1 186 ? -5.335 -25.240 23.149 1.00 58.31 186 SER A O 1
ATOM 1474 N N . GLN A 1 187 ? -5.256 -23.299 24.277 1.00 55.97 187 GLN A N 1
ATOM 1475 C CA . GLN A 1 187 ? -6.269 -22.626 23.458 1.00 55.97 187 GLN A CA 1
ATOM 1476 C C . GLN A 1 187 ? -5.766 -22.198 22.071 1.00 55.97 187 GLN A C 1
ATOM 1478 O O . GLN A 1 187 ? -6.542 -22.217 21.117 1.00 55.97 187 GLN A O 1
ATOM 1483 N N . LEU A 1 188 ? -4.475 -21.896 21.903 1.00 54.94 188 LEU A N 1
ATOM 1484 C CA . LEU A 1 188 ? -3.895 -21.518 20.604 1.00 54.94 188 LEU A CA 1
ATOM 1485 C C . LEU A 1 188 ? -3.985 -22.630 19.541 1.00 54.94 188 LEU A C 1
ATOM 1487 O O . LEU A 1 188 ? -4.134 -22.329 18.359 1.00 54.94 188 LEU A O 1
ATOM 1491 N N . SER A 1 189 ? -3.971 -23.906 19.944 1.00 51.50 189 SER A N 1
ATOM 1492 C CA . SER A 1 189 ? -4.163 -25.042 19.022 1.00 51.50 189 SER A CA 1
ATOM 1493 C C . SER A 1 189 ? -5.608 -25.163 18.502 1.00 51.50 189 SER A C 1
ATOM 1495 O O . SER A 1 189 ? -5.832 -25.489 17.333 1.00 51.50 189 SER A O 1
ATOM 1497 N N . ILE A 1 190 ? -6.587 -24.812 19.345 1.00 52.12 190 ILE A N 1
ATOM 1498 C CA . ILE A 1 190 ? -8.033 -24.816 19.051 1.00 52.12 190 ILE A CA 1
ATOM 1499 C C . ILE A 1 190 ? -8.415 -23.606 18.177 1.00 52.12 190 ILE A C 1
ATOM 1501 O O . ILE A 1 190 ? -9.326 -23.679 17.352 1.00 52.12 190 ILE A O 1
ATOM 1505 N N . LEU A 1 191 ? -7.676 -22.502 18.302 1.00 54.75 191 LEU A N 1
ATOM 1506 C CA . LEU A 1 191 ? -7.874 -21.257 17.555 1.00 54.75 191 LEU A CA 1
ATOM 1507 C C . LEU A 1 191 ? -7.321 -21.289 16.119 1.00 54.75 191 LEU A C 1
ATOM 1509 O O . LEU A 1 191 ? -7.339 -20.272 15.443 1.00 54.75 191 LEU A O 1
ATOM 1513 N N . THR A 1 192 ? -6.847 -22.416 15.591 1.00 55.78 192 THR A N 1
ATOM 1514 C CA . THR A 1 192 ? -6.330 -22.467 14.206 1.00 55.78 192 THR A CA 1
ATOM 1515 C C . THR A 1 192 ? -7.419 -22.271 13.144 1.00 55.78 192 THR A C 1
ATOM 1517 O O . THR A 1 192 ? -7.138 -21.824 12.028 1.00 55.78 192 THR A O 1
ATOM 1520 N N . ASN A 1 193 ? -8.683 -22.556 13.473 1.00 63.38 193 ASN A N 1
ATOM 1521 C CA . ASN A 1 193 ? -9.782 -22.428 12.526 1.00 63.38 193 ASN A CA 1
ATOM 1522 C C . ASN A 1 193 ? -10.333 -20.992 12.465 1.00 63.38 193 ASN A C 1
ATOM 1524 O O . ASN A 1 193 ? -11.026 -20.521 13.370 1.00 63.38 193 ASN A O 1
ATOM 1528 N N . ARG A 1 194 ? -10.075 -20.308 11.343 1.00 65.88 194 ARG A N 1
ATOM 1529 C CA . ARG A 1 194 ? -10.490 -18.918 11.091 1.00 65.88 194 ARG A CA 1
ATOM 1530 C C . ARG A 1 194 ? -11.995 -18.690 11.261 1.00 65.88 194 ARG A C 1
ATOM 1532 O O . ARG A 1 194 ? -12.385 -17.625 11.743 1.00 65.88 194 ARG A O 1
ATOM 1539 N N . SER A 1 195 ? -12.842 -19.651 10.882 1.00 69.06 195 SER A N 1
ATOM 1540 C CA . SER A 1 195 ? -14.296 -19.511 11.050 1.00 69.06 195 SER A CA 1
ATOM 1541 C C . SER A 1 195 ? -14.697 -19.558 12.524 1.00 69.06 195 SER A C 1
ATOM 1543 O O . SER A 1 195 ? -15.503 -18.736 12.955 1.00 69.06 195 SER A O 1
ATOM 1545 N N . TYR A 1 196 ? -14.074 -20.439 13.312 1.00 69.00 196 TYR A N 1
ATOM 1546 C CA . TYR A 1 196 ? -14.297 -20.537 14.754 1.00 69.00 196 TYR A CA 1
ATOM 1547 C C . TYR A 1 196 ? -13.832 -19.272 15.481 1.00 69.00 196 TYR A C 1
ATOM 1549 O O . TYR A 1 196 ? -14.577 -18.746 16.304 1.00 69.00 196 TYR A O 1
ATOM 1557 N N . ILE A 1 197 ? -12.660 -18.725 15.134 1.00 68.12 197 ILE A N 1
ATOM 1558 C CA . ILE A 1 197 ? -12.203 -17.438 15.687 1.00 68.12 197 ILE A CA 1
ATOM 1559 C C . ILE A 1 197 ? -13.206 -16.337 15.358 1.00 68.12 197 ILE A C 1
ATOM 1561 O O . ILE A 1 197 ? -13.601 -15.592 16.244 1.00 68.12 197 ILE A O 1
ATOM 1565 N N . THR A 1 198 ? -13.643 -16.246 14.099 1.00 68.00 198 THR A N 1
ATOM 1566 C CA . THR A 1 198 ? -14.566 -15.185 13.675 1.00 68.00 198 THR A CA 1
ATOM 1567 C C . THR A 1 198 ? -15.880 -15.278 14.448 1.00 68.00 198 THR A C 1
ATOM 1569 O O . THR A 1 198 ? -16.341 -14.271 14.973 1.00 68.00 198 THR A O 1
ATOM 1572 N N . LEU A 1 199 ? -16.437 -16.483 14.598 1.00 77.19 199 LEU A N 1
ATOM 1573 C CA . LEU A 1 199 ? -17.672 -16.704 15.347 1.00 77.19 199 LEU A CA 1
ATOM 1574 C C . LEU A 1 199 ? -17.511 -16.335 16.831 1.00 77.19 199 LEU A C 1
ATOM 1576 O O . LEU A 1 199 ? -18.310 -15.563 17.359 1.00 77.19 199 LEU A O 1
ATOM 1580 N N . ASN A 1 200 ? -16.436 -16.789 17.482 1.00 73.25 200 ASN A N 1
ATOM 1581 C CA . ASN A 1 200 ? -16.155 -16.432 18.875 1.00 73.25 200 ASN A CA 1
ATOM 1582 C C . ASN A 1 200 ? -15.915 -14.930 19.052 1.00 73.25 200 ASN A C 1
ATOM 1584 O O . ASN A 1 200 ? -16.456 -14.347 19.982 1.00 73.25 200 ASN A O 1
ATOM 1588 N N . CYS A 1 201 ? -15.182 -14.280 18.145 1.00 74.12 201 CYS A N 1
ATOM 1589 C CA . CYS A 1 201 ? -14.990 -12.831 18.165 1.00 74.12 201 CYS A CA 1
ATOM 1590 C C . CYS A 1 201 ? -16.316 -12.082 18.008 1.00 74.12 201 CYS A C 1
ATOM 1592 O O . CYS A 1 201 ? -16.544 -11.120 18.732 1.00 74.12 201 CYS A O 1
ATOM 1594 N N . THR A 1 202 ? -17.208 -12.524 17.113 1.00 74.69 202 THR A N 1
ATOM 1595 C CA . THR A 1 202 ? -18.527 -11.886 16.950 1.00 74.6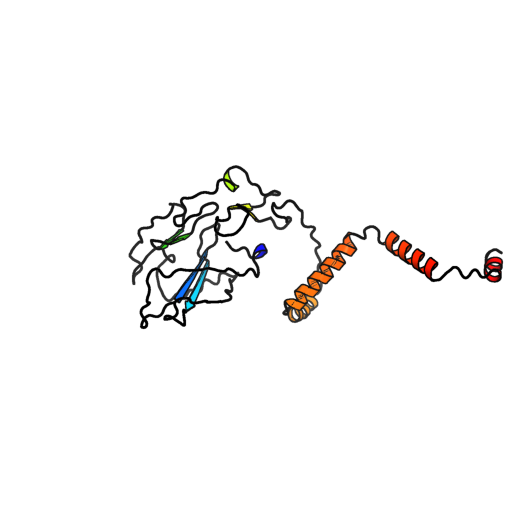9 202 THR A CA 1
ATOM 1596 C C . THR A 1 202 ? -19.415 -12.062 18.179 1.00 74.69 202 THR A C 1
ATOM 1598 O O . THR A 1 202 ? -20.098 -11.124 18.579 1.00 74.69 202 THR A O 1
ATOM 1601 N N . ILE A 1 203 ? -19.376 -13.236 18.815 1.00 80.69 203 ILE A N 1
ATOM 1602 C CA . ILE A 1 203 ? -20.123 -13.505 20.047 1.00 80.69 203 ILE A CA 1
ATOM 1603 C C . ILE A 1 203 ? -19.556 -12.671 21.197 1.00 80.69 203 ILE A C 1
ATOM 1605 O O . ILE A 1 203 ? -20.318 -12.025 21.911 1.00 80.69 203 ILE A O 1
ATOM 1609 N N . LEU A 1 204 ? -18.231 -12.635 21.352 1.00 78.50 204 LEU A N 1
ATOM 1610 C CA . LEU A 1 204 ? -17.562 -11.855 22.389 1.00 78.50 204 LEU A CA 1
ATOM 1611 C C . LEU A 1 204 ? -17.821 -10.353 22.217 1.00 78.50 204 LEU A C 1
ATOM 1613 O O . LEU A 1 204 ? -18.081 -9.683 23.205 1.00 78.50 204 LEU A O 1
ATOM 1617 N N . ASP A 1 205 ? -17.800 -9.830 20.987 1.00 74.38 205 ASP A N 1
ATOM 1618 C CA . ASP A 1 205 ? -18.119 -8.426 20.691 1.00 74.38 205 ASP A CA 1
ATOM 1619 C C . ASP A 1 205 ? -19.570 -8.084 21.063 1.00 74.38 205 ASP A C 1
ATOM 1621 O O . ASP A 1 205 ? -19.821 -7.054 21.686 1.00 74.38 205 ASP A O 1
ATOM 1625 N N . MET A 1 206 ? -20.526 -8.971 20.765 1.00 74.31 206 MET A N 1
ATOM 1626 C CA . MET A 1 206 ? -21.919 -8.803 21.198 1.00 74.31 206 MET A CA 1
ATOM 1627 C C . MET A 1 206 ? -22.043 -8.822 22.723 1.00 74.31 206 MET A C 1
ATOM 1629 O O . MET A 1 206 ? -22.680 -7.940 23.294 1.00 74.31 206 MET A O 1
ATOM 1633 N N . ILE A 1 207 ? -21.403 -9.784 23.391 1.00 77.56 207 ILE A N 1
ATOM 1634 C CA . ILE A 1 207 ? -21.414 -9.893 24.855 1.00 77.56 207 ILE A CA 1
ATOM 1635 C C . ILE A 1 207 ? -20.770 -8.658 25.493 1.00 77.56 207 ILE A C 1
ATOM 1637 O O . ILE A 1 207 ? -21.331 -8.097 26.426 1.00 77.56 207 ILE A O 1
ATOM 1641 N N . LEU A 1 208 ? -19.630 -8.194 24.978 1.00 71.50 208 LEU A N 1
ATOM 1642 C CA . LEU A 1 208 ? -18.945 -6.992 25.452 1.00 71.50 208 LEU A CA 1
ATOM 1643 C C . LEU A 1 208 ? -19.792 -5.740 25.255 1.00 71.50 208 LEU A C 1
ATOM 1645 O O . LEU A 1 208 ? -19.876 -4.925 26.167 1.00 71.50 208 LEU A O 1
ATOM 1649 N N . LYS A 1 209 ? -20.455 -5.587 24.105 1.00 71.75 209 LYS A N 1
ATOM 1650 C CA . LYS A 1 209 ? -21.383 -4.473 23.873 1.00 71.75 209 LYS A CA 1
ATOM 1651 C C . LYS A 1 209 ? -22.526 -4.489 24.876 1.00 71.75 209 LYS A C 1
ATOM 1653 O O . LYS A 1 209 ? -22.791 -3.446 25.458 1.00 71.75 209 LYS A O 1
ATOM 1658 N N . VAL A 1 210 ? -23.127 -5.655 25.128 1.00 73.25 210 VAL A N 1
ATOM 1659 C CA . VAL A 1 210 ? -24.161 -5.820 26.160 1.00 73.25 210 VAL A CA 1
ATOM 1660 C C . VAL A 1 210 ? -23.609 -5.423 27.531 1.00 73.25 210 VAL A C 1
ATOM 1662 O O . VAL A 1 210 ? -24.166 -4.518 28.144 1.00 73.25 210 VAL A O 1
ATOM 1665 N N . LEU A 1 211 ? -22.470 -5.995 27.946 1.00 69.19 211 LEU A N 1
ATOM 1666 C CA . LEU A 1 211 ? -21.796 -5.724 29.226 1.00 69.19 211 LEU A CA 1
ATOM 1667 C C . LEU A 1 211 ? -21.464 -4.235 29.431 1.00 69.19 211 LEU A C 1
ATOM 1669 O O . LEU A 1 211 ? -21.603 -3.712 30.536 1.00 69.19 211 LEU A O 1
ATOM 1673 N N . VAL A 1 212 ? -21.032 -3.548 28.372 1.00 64.94 212 VAL A N 1
ATOM 1674 C CA . VAL A 1 212 ? -20.690 -2.118 28.398 1.00 64.94 212 VAL A CA 1
ATOM 1675 C C . VAL A 1 212 ? -21.944 -1.241 28.427 1.00 64.94 212 VAL A C 1
ATOM 1677 O O . VAL A 1 212 ? -21.942 -0.205 29.085 1.00 64.94 212 VAL A O 1
ATOM 1680 N N . THR A 1 213 ? -23.026 -1.635 27.748 1.00 63.00 213 THR A N 1
ATOM 1681 C CA . THR A 1 213 ? -24.306 -0.904 27.807 1.00 63.00 213 THR A CA 1
ATOM 1682 C C . THR A 1 213 ? -25.051 -1.112 29.119 1.00 63.00 213 THR A C 1
ATOM 1684 O O . THR A 1 213 ? -25.794 -0.237 29.555 1.00 63.00 213 THR A O 1
ATOM 1687 N N . SER A 1 214 ? -24.818 -2.235 29.788 1.00 60.66 214 SER A N 1
ATOM 1688 C CA . SER A 1 214 ? -25.417 -2.570 31.072 1.00 60.66 214 SER A CA 1
ATOM 1689 C C . SER A 1 214 ? -24.721 -1.860 32.239 1.00 60.66 214 SER A C 1
ATOM 1691 O O . SER A 1 214 ? -24.418 -2.472 33.248 1.00 60.66 214 SER A O 1
ATOM 1693 N N . ASN A 1 215 ? -24.505 -0.546 32.185 1.00 56.19 215 ASN A N 1
ATOM 1694 C CA . ASN A 1 215 ? -24.197 0.197 33.421 1.00 56.19 215 ASN A CA 1
ATOM 1695 C C . ASN A 1 215 ? -25.379 0.175 34.423 1.00 56.19 215 ASN A C 1
ATOM 1697 O O . ASN A 1 215 ? -25.234 0.572 35.573 1.00 56.19 215 ASN A O 1
ATOM 1701 N N . ASP A 1 216 ? -26.517 -0.369 33.983 1.00 59.81 216 ASP A N 1
ATOM 1702 C CA . ASP A 1 216 ? -27.800 -0.448 34.666 1.00 59.81 216 ASP A CA 1
ATOM 1703 C C . ASP A 1 216 ? -28.316 -1.902 34.785 1.00 59.81 216 ASP A C 1
ATOM 1705 O O . ASP A 1 216 ? -29.523 -2.140 34.723 1.00 59.81 216 ASP A O 1
ATOM 1709 N N . TRP A 1 217 ? -27.431 -2.897 34.989 1.00 63.50 217 TRP A N 1
ATOM 1710 C CA . TRP A 1 217 ? -27.815 -4.314 35.221 1.00 63.50 217 TRP A CA 1
ATOM 1711 C C . TRP A 1 217 ? -28.978 -4.466 36.211 1.00 63.50 217 TRP A C 1
ATOM 1713 O O . TRP A 1 217 ? -29.843 -5.326 36.053 1.00 63.50 217 TRP A O 1
ATOM 1723 N N . LEU A 1 218 ? -29.006 -3.610 37.236 1.00 62.66 218 LEU A N 1
ATOM 1724 C CA . LEU A 1 218 ? -30.050 -3.604 38.252 1.00 62.66 218 LEU A CA 1
ATOM 1725 C C . LEU A 1 218 ? -31.437 -3.338 37.645 1.00 62.66 218 LEU A C 1
ATOM 1727 O O . LEU A 1 218 ? -32.401 -4.010 37.998 1.00 62.66 218 LEU A O 1
ATOM 1731 N N . TYR A 1 219 ? -31.546 -2.394 36.710 1.00 65.00 219 TYR A N 1
ATOM 1732 C CA . TYR A 1 219 ? -32.816 -2.033 36.082 1.00 65.00 219 TYR A CA 1
ATOM 1733 C C . TYR A 1 219 ? -33.314 -3.117 35.129 1.00 65.00 219 TYR A C 1
ATOM 1735 O O . TYR A 1 219 ? -34.517 -3.373 35.076 1.00 65.00 219 TYR A O 1
ATOM 1743 N N . GLU A 1 220 ? -32.407 -3.793 34.425 1.00 66.62 220 GLU A N 1
ATOM 1744 C CA . GLU A 1 220 ? -32.753 -4.872 33.498 1.00 66.62 220 GLU A CA 1
ATOM 1745 C C . GLU A 1 220 ? -33.249 -6.123 34.245 1.00 66.62 220 GLU A C 1
ATOM 1747 O O . GLU A 1 220 ? -34.293 -6.685 33.900 1.00 66.62 220 GLU A O 1
ATOM 1752 N N . PHE A 1 221 ? -32.597 -6.493 35.354 1.00 76.31 221 PHE A N 1
ATOM 1753 C CA . PHE A 1 221 ? -33.079 -7.567 36.230 1.00 76.31 221 PHE A CA 1
ATOM 1754 C C . PHE A 1 221 ? -34.399 -7.217 36.930 1.00 76.31 221 PHE A C 1
ATOM 1756 O O . PHE A 1 221 ? -35.288 -8.067 37.007 1.00 76.31 221 PHE A O 1
ATOM 1763 N N . VAL A 1 222 ? -34.574 -5.972 37.386 1.00 77.25 222 VAL A N 1
ATOM 1764 C CA . VAL A 1 222 ? -35.840 -5.505 37.982 1.00 77.25 222 VAL A CA 1
ATOM 1765 C C . VAL A 1 222 ? -36.972 -5.498 36.948 1.00 77.25 222 VAL A C 1
ATOM 1767 O O . VAL A 1 222 ? -38.110 -5.844 37.273 1.00 77.25 222 VAL A O 1
ATOM 1770 N N . ALA A 1 223 ? -36.690 -5.143 35.693 1.00 78.19 223 ALA A N 1
ATOM 1771 C CA . ALA A 1 223 ? -37.670 -5.208 34.612 1.00 78.19 223 ALA A CA 1
ATOM 1772 C C . ALA A 1 223 ? -38.083 -6.658 34.313 1.00 78.19 223 ALA A C 1
ATOM 1774 O O . ALA A 1 223 ? -39.280 -6.944 34.223 1.00 78.19 223 ALA A O 1
ATOM 1775 N N . LEU A 1 224 ? -37.123 -7.586 34.238 1.00 82.25 224 LEU A N 1
ATOM 1776 C CA . LEU A 1 224 ? -37.394 -9.016 34.063 1.00 82.25 224 LEU A CA 1
ATOM 1777 C C . LEU A 1 224 ? -38.209 -9.596 35.222 1.00 82.25 224 LEU A C 1
ATOM 1779 O O . LEU A 1 224 ? -39.175 -10.320 34.984 1.00 82.25 224 LEU A O 1
ATOM 1783 N N . GLU A 1 225 ? -37.883 -9.247 36.467 1.00 82.25 225 GLU A N 1
ATOM 1784 C CA . GLU A 1 225 ? -38.643 -9.688 37.639 1.00 82.25 225 GLU A CA 1
ATOM 1785 C C . GLU A 1 225 ? -40.100 -9.208 37.570 1.00 82.25 225 GLU A C 1
ATOM 1787 O O . GLU A 1 225 ? -41.030 -10.000 37.740 1.00 82.25 225 GLU A O 1
ATOM 1792 N N . ARG A 1 226 ? -40.319 -7.931 37.230 1.00 81.62 226 ARG A N 1
ATOM 1793 C CA . ARG A 1 226 ? -41.666 -7.361 37.066 1.00 81.62 226 ARG A CA 1
ATOM 1794 C C . ARG A 1 226 ? -42.455 -8.060 35.964 1.00 81.62 226 ARG A C 1
ATOM 1796 O O . ARG A 1 226 ? -43.631 -8.357 36.164 1.00 81.62 226 ARG A O 1
ATOM 1803 N N . VAL A 1 227 ? -41.822 -8.380 34.837 1.00 86.31 227 VAL A N 1
ATOM 1804 C CA . VAL A 1 227 ? -42.454 -9.148 33.752 1.00 86.31 227 VAL A CA 1
ATOM 1805 C C . VAL A 1 227 ? -42.815 -10.560 34.219 1.00 86.31 227 VAL A C 1
ATOM 1807 O O . VAL A 1 227 ? -43.935 -11.011 33.985 1.00 86.31 227 VAL A O 1
ATOM 1810 N N . VAL A 1 228 ? -41.927 -11.244 34.944 1.00 81.62 228 VAL A N 1
ATOM 1811 C CA . VAL A 1 228 ? -42.196 -12.580 35.503 1.00 81.62 228 VAL A CA 1
ATOM 1812 C C . VAL A 1 228 ? -43.352 -12.548 36.507 1.00 81.62 228 VAL A C 1
ATOM 1814 O O . VAL A 1 228 ? -44.185 -13.457 36.498 1.00 81.62 228 VAL A O 1
ATOM 1817 N N . ILE A 1 229 ? -43.448 -11.510 37.342 1.00 78.56 229 ILE A N 1
ATOM 1818 C CA . ILE A 1 229 ? -44.558 -11.313 38.288 1.00 78.56 229 ILE A CA 1
ATOM 1819 C C . ILE A 1 229 ? -45.884 -11.102 37.541 1.00 78.56 229 ILE A C 1
ATOM 1821 O O . ILE A 1 229 ? -46.896 -11.697 37.916 1.00 78.56 229 ILE A O 1
ATOM 1825 N N . VAL A 1 230 ? -45.882 -10.313 36.461 1.00 80.06 230 VAL A N 1
ATOM 1826 C CA . VAL A 1 230 ? -47.068 -10.090 35.617 1.00 80.06 230 VAL A CA 1
ATOM 1827 C C . VAL A 1 230 ? -47.500 -11.383 34.915 1.00 80.06 230 VAL A C 1
ATOM 1829 O O . VAL A 1 230 ? -48.679 -11.727 34.965 1.00 80.06 230 VAL A O 1
ATOM 1832 N N . ILE A 1 231 ? -46.563 -12.140 34.329 1.00 77.75 231 ILE A N 1
ATOM 1833 C CA . ILE A 1 231 ? -46.848 -13.407 33.628 1.00 77.75 231 ILE A CA 1
ATOM 1834 C C . ILE A 1 231 ? -47.361 -14.480 34.592 1.00 77.75 231 ILE A C 1
ATOM 1836 O O . ILE A 1 231 ? -48.299 -15.207 34.266 1.00 77.75 231 ILE A O 1
ATOM 1840 N N . LYS A 1 232 ? -46.764 -14.602 35.785 1.00 74.62 232 LYS A N 1
ATOM 1841 C CA . LYS A 1 232 ? -47.207 -15.590 36.782 1.00 74.62 232 LYS A CA 1
ATOM 1842 C C . LYS A 1 232 ? -48.589 -15.271 37.355 1.00 74.62 232 LYS A C 1
ATOM 1844 O O . LYS A 1 232 ? -49.241 -16.190 37.855 1.00 74.62 232 LYS A O 1
ATOM 1849 N N . GLY A 1 233 ? -49.032 -14.015 37.249 1.00 62.75 233 GLY A N 1
ATOM 1850 C CA . GLY A 1 233 ? -50.286 -13.524 37.802 1.00 62.75 233 GLY A CA 1
ATOM 1851 C C . GLY A 1 233 ? -50.282 -13.557 39.332 1.00 62.75 233 GLY A C 1
ATOM 1852 O O . GLY A 1 233 ? -49.817 -14.502 39.972 1.00 62.75 233 GLY A O 1
ATOM 1853 N N . VAL A 1 234 ? -50.833 -12.527 39.970 1.00 65.19 234 VAL A N 1
ATOM 1854 C CA . VAL A 1 234 ? -50.936 -12.508 41.433 1.00 65.19 234 VAL A CA 1
ATOM 1855 C C . VAL A 1 234 ? -52.031 -13.490 41.860 1.00 65.19 234 VAL A C 1
ATOM 1857 O O . VAL A 1 234 ? -53.213 -13.153 41.889 1.00 65.19 234 VAL A O 1
ATOM 1860 N N . ARG A 1 235 ? -51.661 -14.727 42.209 1.00 64.94 235 ARG A N 1
ATOM 1861 C CA . ARG A 1 235 ? -52.572 -15.666 42.887 1.00 64.94 235 ARG A CA 1
ATOM 1862 C C . ARG A 1 235 ? -52.755 -15.224 44.337 1.00 64.94 235 ARG A C 1
ATOM 1864 O O . ARG A 1 235 ? -52.112 -15.741 45.250 1.00 64.94 235 ARG A O 1
ATOM 1871 N N . PHE A 1 236 ? -53.613 -14.228 44.541 1.00 56.31 236 PHE A N 1
ATOM 1872 C CA . PHE A 1 236 ? -53.881 -13.653 45.854 1.00 56.31 236 PHE A CA 1
ATOM 1873 C C . PHE A 1 236 ? -54.621 -14.660 46.747 1.00 56.31 236 PHE A C 1
ATOM 1875 O O . PHE A 1 236 ? -55.834 -14.849 46.643 1.00 56.31 236 PHE A O 1
ATOM 1882 N N . ASN A 1 237 ? -53.889 -15.327 47.643 1.00 69.44 237 ASN A N 1
ATOM 1883 C CA . ASN A 1 237 ? -54.481 -16.201 48.651 1.00 69.44 237 ASN A CA 1
ATOM 1884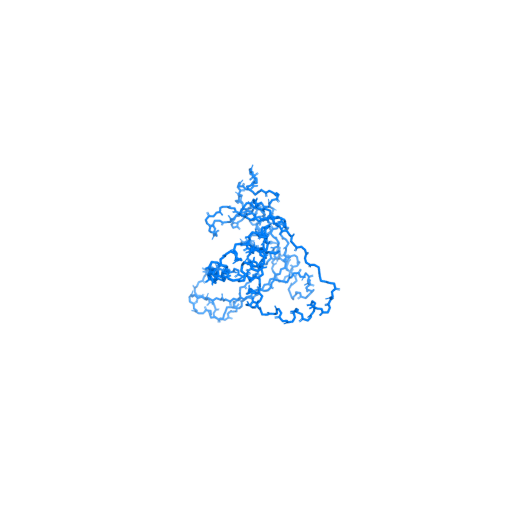 C C . ASN A 1 237 ? -54.872 -15.379 49.889 1.00 69.44 237 ASN A C 1
ATOM 1886 O O . ASN A 1 237 ? -54.044 -15.066 50.748 1.00 69.44 237 ASN A O 1
ATOM 1890 N N . LYS A 1 238 ? -56.166 -15.058 49.977 1.00 64.75 238 LYS A N 1
ATOM 1891 C CA . LYS A 1 238 ? -56.764 -14.196 51.010 1.00 64.75 238 LYS A CA 1
ATOM 1892 C C . LYS A 1 238 ? -56.531 -14.700 52.444 1.00 64.75 238 LYS A C 1
ATOM 1894 O O . LYS A 1 238 ? -56.452 -13.888 53.361 1.00 64.75 238 LYS A O 1
ATOM 1899 N N . VAL A 1 239 ? -56.388 -16.015 52.643 1.00 71.56 239 VAL A N 1
ATOM 1900 C CA . VAL A 1 239 ? -56.142 -16.628 53.964 1.00 71.56 239 VAL A CA 1
ATOM 1901 C C . VAL A 1 239 ? -54.686 -16.433 54.385 1.00 71.56 239 VAL A C 1
ATOM 1903 O O . VAL A 1 239 ? -54.417 -15.976 55.494 1.00 71.56 239 VAL A O 1
ATOM 1906 N N . LYS A 1 240 ? -53.748 -16.685 53.465 1.00 70.44 240 LYS A N 1
ATOM 1907 C CA . LYS A 1 240 ? -52.305 -16.544 53.709 1.00 70.44 240 LYS A CA 1
ATOM 1908 C C . LYS A 1 240 ? -51.905 -15.082 53.946 1.00 70.44 240 LYS A C 1
ATOM 1910 O O . LYS A 1 240 ? -51.096 -14.797 54.822 1.00 70.44 240 LYS A O 1
ATOM 1915 N N . SER A 1 241 ? -52.544 -14.150 53.233 1.00 67.62 241 SER A N 1
ATOM 1916 C CA . SER A 1 241 ? -52.308 -12.710 53.403 1.00 67.62 241 SER A CA 1
ATOM 1917 C C . SER A 1 241 ? -52.813 -12.170 54.749 1.00 67.62 241 SER A C 1
ATOM 1919 O O . SER A 1 241 ? -52.221 -11.240 55.282 1.00 67.62 241 SER A O 1
ATOM 1921 N N . LYS A 1 242 ? -53.876 -12.757 55.326 1.00 71.75 242 LYS A N 1
ATOM 1922 C CA . LYS A 1 242 ? -54.373 -12.404 56.671 1.00 71.75 242 LYS A CA 1
ATOM 1923 C C . LYS A 1 242 ? -53.489 -12.951 57.798 1.00 71.75 242 LYS A C 1
ATOM 1925 O O . LYS A 1 242 ? -53.443 -12.340 58.856 1.00 71.75 242 LYS A O 1
ATOM 1930 N N . GLN A 1 243 ? -52.815 -14.083 57.579 1.00 73.94 243 GLN A N 1
ATOM 1931 C CA . GLN A 1 243 ? -51.876 -14.670 58.544 1.00 73.94 243 GLN A CA 1
ATOM 1932 C C . GLN A 1 243 ? -50.545 -13.918 58.625 1.00 73.94 243 GLN A C 1
ATOM 1934 O O . GLN A 1 243 ? -49.990 -13.834 59.706 1.00 73.94 243 GLN A O 1
ATOM 1939 N N . MET A 1 244 ? -50.043 -13.375 57.511 1.00 70.88 244 MET A N 1
ATOM 1940 C CA . MET A 1 244 ? -48.804 -12.579 57.498 1.00 70.88 244 MET A CA 1
ATOM 1941 C C . MET A 1 244 ? -48.990 -11.133 57.984 1.00 70.88 244 MET A C 1
ATOM 1943 O O . MET A 1 244 ? -48.007 -10.461 58.266 1.00 70.88 244 MET A O 1
ATOM 1947 N N . ALA A 1 245 ? -50.231 -10.640 58.048 1.00 68.00 245 ALA A N 1
ATOM 1948 C CA . ALA A 1 245 ? -50.559 -9.287 58.507 1.00 68.00 245 ALA A CA 1
ATOM 1949 C C . ALA A 1 245 ? -50.876 -9.210 60.014 1.00 68.00 245 ALA A C 1
ATOM 1951 O O . ALA A 1 245 ? -51.362 -8.181 60.483 1.00 68.00 245 ALA A O 1
ATOM 1952 N N . LYS A 1 246 ? -50.664 -10.303 60.750 1.00 47.84 246 LYS A N 1
ATOM 1953 C CA . LYS A 1 246 ? -50.893 -10.422 62.189 1.00 47.84 246 LYS A CA 1
ATOM 1954 C C . LYS A 1 246 ? -49.584 -10.795 62.865 1.00 47.84 246 LYS A C 1
ATOM 1956 O O . LYS A 1 246 ? -49.359 -10.276 63.976 1.00 47.84 246 LYS A O 1
#

Secondary structure (DSSP, 8-state):
---HHHHTTPPP------SSSSPPTTS--EEEEEEE-TTT--EEEEEEEE---TTSS-----------SS----S--SS--SSTTSEESTTS-EE----S-TTSEESSSS-EE--TTEESTTS-EE-SHHHH----STTPEEEEPPTTS-S-SEEEE--TTEESSSS-EEPPP-----S-HHHHHHHHHHTT-HHHHHHHHHHHHHHHHHHHH-TTHHHHHHHHHHHHHHHH-----HHHHHHHT-

Solvent-accessible surface area (backbone atoms only — not comparable to full-atom values): 15826 Å² total; per-residue (Å²): 140,85,46,75,93,80,48,65,88,66,84,84,87,82,87,81,81,73,94,68,81,83,64,67,88,89,59,89,52,63,46,78,46,80,41,60,43,59,82,81,62,44,79,73,52,74,49,77,45,74,56,87,63,70,86,51,97,72,79,89,85,87,82,87,84,83,83,73,91,68,87,73,78,70,90,79,64,97,68,83,35,84,69,80,36,52,35,42,70,100,74,34,74,43,69,58,74,61,73,46,35,93,83,40,47,54,51,44,59,75,45,44,50,46,40,75,46,34,38,70,68,36,32,77,45,68,51,59,66,57,68,81,47,69,79,23,35,82,82,18,48,58,40,54,47,62,94,89,62,72,100,50,73,54,49,42,50,50,44,93,57,31,36,68,79,32,19,77,40,77,56,86,82,81,88,84,84,78,94,49,71,70,59,56,60,60,47,55,68,70,55,68,44,66,68,60,45,50,51,51,51,55,51,49,50,51,51,46,51,51,61,66,68,43,84,49,55,67,58,56,52,50,52,50,50,52,51,51,52,61,74,68,46,85,81,79,51,71,68,62,56,58,62,76,75,106

pLDDT: mean 73.86, std 11.95, range [42.41, 92.81]

Mean predicted aligned error: 16.18 Å

Radius of gyration: 30.02 Å; Cα contacts (8 Å, |Δi|>4): 248; chains: 1; bounding box: 84×47×92 Å

Nearest PDB structures (foldseek):
  4cc1-assembly2_B  TM=4.091E-01  e=4.740E-04  Homo sapiens
  5uk5-assembly1_B  TM=3.948E-01  e=3.510E-03  Rattus norvegicus
  5mvx-assembly1_A  TM=2.703E-01  e=1.919E-04  Homo sapiens
  6ywy-assembly1_M  TM=4.491E-01  e=3.519E+00  Neurospora crassa